Protein AF-A0A9W6XAT6-F1 (afdb_monomer_lite)

pLDDT: mean 78.19, std 12.47, range [39.06, 96.62]

Structure (mmCIF, N/CA/C/O backbone):
data_AF-A0A9W6XAT6-F1
#
_entry.id   AF-A0A9W6XAT6-F1
#
loop_
_atom_site.group_PDB
_atom_site.id
_atom_site.type_symbol
_atom_site.label_atom_id
_atom_site.label_alt_id
_atom_site.label_comp_id
_atom_site.label_asym_id
_atom_site.label_entity_id
_atom_site.label_seq_id
_atom_site.pdbx_PDB_ins_code
_atom_site.Cartn_x
_atom_site.Cartn_y
_atom_site.Cartn_z
_atom_site.occupancy
_atom_site.B_iso_or_equiv
_atom_site.auth_seq_id
_atom_site.auth_comp_id
_atom_site.auth_asym_id
_atom_site.auth_atom_id
_atom_site.pdbx_PDB_model_num
ATOM 1 N N . MET A 1 1 ? 48.148 -14.619 -13.300 1.00 39.06 1 MET A N 1
ATOM 2 C CA . MET A 1 1 ? 47.406 -13.844 -12.282 1.00 39.06 1 MET A CA 1
ATOM 3 C C . MET A 1 1 ? 45.958 -13.832 -12.731 1.00 39.06 1 MET A C 1
ATOM 5 O O . MET A 1 1 ? 45.694 -13.248 -13.772 1.00 39.06 1 MET A O 1
ATOM 9 N N . ASN A 1 2 ? 45.061 -14.546 -12.046 1.00 48.66 2 ASN A N 1
ATOM 10 C CA . ASN A 1 2 ? 43.636 -14.496 -12.382 1.00 48.66 2 ASN A CA 1
ATOM 11 C C . ASN A 1 2 ? 43.105 -13.105 -12.034 1.00 48.66 2 ASN A C 1
ATOM 13 O O . ASN A 1 2 ? 43.176 -12.675 -10.882 1.00 48.66 2 ASN A O 1
ATOM 17 N N . GLU A 1 3 ? 42.628 -12.388 -13.044 1.00 57.03 3 GLU A N 1
ATOM 18 C CA . GLU A 1 3 ? 42.020 -11.075 -12.885 1.00 57.03 3 GLU A CA 1
ATOM 19 C C . GLU A 1 3 ? 40.651 -11.265 -12.211 1.00 57.03 3 GLU A C 1
ATOM 21 O O . GLU A 1 3 ? 39.696 -11.750 -12.816 1.00 57.03 3 GLU A O 1
ATOM 26 N N . MET A 1 4 ? 40.561 -10.971 -10.909 1.00 60.28 4 MET A N 1
ATOM 27 C CA . MET A 1 4 ? 39.289 -11.028 -10.188 1.00 60.28 4 MET A CA 1
ATOM 28 C C . MET A 1 4 ? 38.397 -9.871 -10.636 1.00 60.28 4 MET A C 1
ATOM 30 O O . MET A 1 4 ? 38.602 -8.722 -10.237 1.00 60.28 4 MET A O 1
ATOM 34 N N . VAL A 1 5 ? 37.370 -10.189 -11.419 1.00 63.97 5 VAL A N 1
ATOM 35 C CA . VAL A 1 5 ? 36.293 -9.251 -11.738 1.00 63.97 5 VAL A CA 1
ATOM 36 C C . VAL A 1 5 ? 35.475 -9.007 -10.471 1.00 63.97 5 VAL A C 1
ATOM 38 O O . VAL A 1 5 ? 34.862 -9.924 -9.924 1.00 63.97 5 VAL A O 1
ATOM 41 N N . LYS A 1 6 ? 35.469 -7.765 -9.981 1.00 66.12 6 LYS A N 1
ATOM 42 C CA . LYS A 1 6 ? 34.637 -7.363 -8.842 1.00 66.12 6 LYS A CA 1
ATOM 43 C C . LYS A 1 6 ? 33.275 -6.917 -9.359 1.00 66.12 6 LYS A C 1
ATOM 45 O O . LYS A 1 6 ? 33.199 -6.180 -10.336 1.00 66.12 6 LYS A O 1
ATOM 50 N N . PHE A 1 7 ? 32.199 -7.307 -8.690 1.00 70.00 7 PHE A N 1
ATOM 51 C CA . PHE A 1 7 ? 30.848 -6.865 -9.038 1.00 70.00 7 PHE A CA 1
ATOM 52 C C . PHE A 1 7 ? 30.332 -5.882 -7.988 1.00 70.00 7 PHE A C 1
ATOM 54 O O . PHE A 1 7 ? 30.565 -6.048 -6.793 1.00 70.00 7 PHE A O 1
ATOM 61 N N . THR A 1 8 ? 29.632 -4.835 -8.420 1.00 72.50 8 THR A N 1
ATOM 62 C CA . THR A 1 8 ? 28.920 -3.915 -7.524 1.00 72.50 8 THR A CA 1
ATOM 63 C C . THR A 1 8 ? 27.433 -3.992 -7.811 1.00 72.50 8 THR A C 1
ATOM 65 O O . THR A 1 8 ? 26.976 -3.582 -8.875 1.00 72.50 8 THR A O 1
ATOM 68 N N . ILE A 1 9 ? 26.671 -4.509 -6.850 1.00 74.12 9 ILE A N 1
ATOM 69 C CA . ILE A 1 9 ? 25.211 -4.538 -6.926 1.00 74.12 9 ILE A CA 1
ATOM 70 C C . ILE A 1 9 ? 24.695 -3.142 -6.580 1.00 74.12 9 ILE A C 1
ATOM 72 O O . ILE A 1 9 ? 25.012 -2.602 -5.520 1.00 74.12 9 ILE A O 1
ATOM 76 N N . SER A 1 10 ? 23.915 -2.536 -7.472 1.00 72.62 10 SER A N 1
ATOM 77 C CA . SER A 1 10 ? 23.414 -1.175 -7.274 1.00 72.62 10 SER A CA 1
ATOM 78 C C . SER A 1 10 ? 21.996 -0.985 -7.809 1.00 72.62 10 SER A C 1
ATOM 80 O O . SER A 1 10 ? 21.473 -1.802 -8.565 1.00 72.62 10 SER A O 1
ATOM 82 N N . ASP A 1 11 ? 21.363 0.109 -7.397 1.00 67.19 11 ASP A N 1
ATOM 83 C CA . ASP A 1 11 ? 20.077 0.561 -7.929 1.00 67.19 11 ASP A CA 1
ATOM 84 C C . ASP A 1 11 ? 20.203 0.856 -9.441 1.00 67.19 11 ASP A C 1
ATOM 86 O O . ASP A 1 11 ? 21.272 1.232 -9.935 1.00 67.19 11 ASP A O 1
ATOM 90 N N . ILE A 1 12 ? 19.111 0.708 -10.195 1.00 71.56 12 ILE A N 1
ATOM 91 C CA . ILE A 1 12 ? 19.112 0.964 -11.640 1.00 71.56 12 ILE A CA 1
ATOM 92 C C . ILE A 1 12 ? 18.950 2.453 -11.982 1.00 71.56 12 ILE A C 1
ATOM 94 O O . ILE A 1 12 ? 19.031 2.839 -13.152 1.00 71.56 12 ILE A O 1
ATOM 98 N N . ALA A 1 13 ? 18.722 3.304 -10.977 1.00 71.69 13 ALA A N 1
ATOM 99 C CA . ALA A 1 13 ? 18.573 4.739 -11.143 1.00 71.69 13 ALA A CA 1
ATOM 100 C C . ALA A 1 13 ? 19.785 5.362 -11.873 1.00 71.69 13 ALA A C 1
ATOM 102 O O . ALA A 1 13 ? 20.937 5.016 -11.591 1.00 71.69 13 ALA A O 1
ATOM 103 N N . PRO A 1 14 ? 19.576 6.365 -12.753 1.00 72.38 14 PRO A N 1
ATOM 104 C CA . PRO A 1 14 ? 20.671 7.017 -13.478 1.00 72.38 14 PRO A CA 1
ATOM 105 C C . PRO A 1 14 ? 21.773 7.581 -12.567 1.00 72.38 14 PRO A C 1
ATOM 107 O O . PRO A 1 14 ? 22.945 7.585 -12.942 1.00 72.38 14 PRO A O 1
ATOM 110 N N . GLY A 1 15 ? 21.408 8.033 -11.361 1.00 73.62 15 GLY A N 1
ATOM 111 C CA . GLY A 1 15 ? 22.357 8.495 -10.346 1.00 73.62 15 GLY A CA 1
ATOM 112 C C . GLY A 1 15 ? 23.258 7.375 -9.820 1.00 73.62 15 GLY A C 1
ATOM 113 O O . GLY A 1 15 ? 24.471 7.555 -9.768 1.00 73.62 15 GLY A O 1
ATOM 114 N N . ALA A 1 16 ? 22.692 6.204 -9.523 1.00 73.25 16 ALA A N 1
ATOM 115 C CA . ALA A 1 1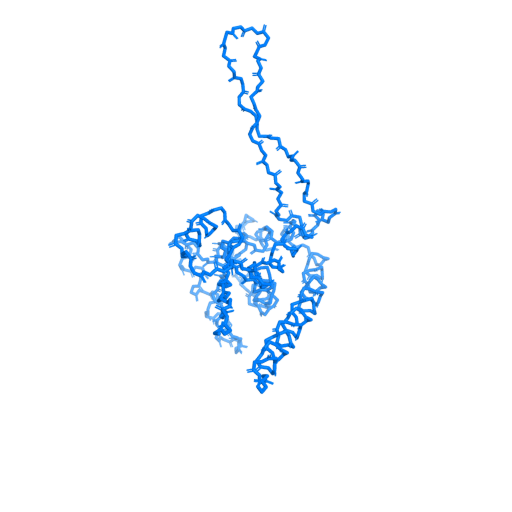6 ? 23.443 5.029 -9.085 1.00 73.25 16 ALA A CA 1
ATOM 116 C C . ALA A 1 16 ? 24.411 4.544 -10.177 1.00 73.25 16 ALA A C 1
ATOM 118 O O . ALA A 1 16 ? 25.591 4.332 -9.902 1.00 73.25 16 ALA A O 1
ATOM 119 N N . ARG A 1 17 ? 23.972 4.536 -11.446 1.00 74.25 17 ARG A N 1
ATOM 120 C CA . ARG A 1 17 ? 24.848 4.240 -12.598 1.00 74.25 17 ARG A CA 1
ATOM 121 C C . ARG A 1 17 ? 25.992 5.235 -12.770 1.00 74.25 17 ARG A C 1
ATOM 123 O O . ARG A 1 17 ? 27.075 4.869 -13.219 1.00 74.25 17 ARG A O 1
ATOM 130 N N . LYS A 1 18 ? 25.769 6.511 -12.444 1.00 79.12 18 LYS A N 1
ATOM 131 C CA . LYS A 1 18 ? 26.811 7.546 -12.502 1.00 79.12 18 LYS A CA 1
ATOM 132 C C . LYS A 1 18 ? 27.843 7.383 -11.384 1.00 79.12 18 LYS A C 1
ATOM 134 O O . LYS A 1 18 ? 29.012 7.671 -11.609 1.00 79.12 18 LYS A O 1
ATOM 139 N N . VAL A 1 19 ? 27.416 6.938 -10.202 1.00 77.62 19 VAL A N 1
ATOM 140 C CA . VAL A 1 19 ? 28.309 6.648 -9.072 1.00 77.62 19 VAL A CA 1
ATOM 141 C C . VAL A 1 19 ? 29.107 5.374 -9.327 1.00 77.62 19 VAL A C 1
ATOM 143 O O . VAL A 1 19 ? 30.320 5.397 -9.156 1.00 77.62 19 VAL A O 1
ATOM 146 N N . SER A 1 20 ? 28.472 4.305 -9.817 1.00 72.56 20 SER A N 1
ATOM 147 C CA . SER A 1 20 ? 29.175 3.049 -10.109 1.00 72.56 20 SER A CA 1
ATOM 148 C C . SER A 1 20 ? 30.255 3.215 -11.173 1.00 72.56 20 SER A C 1
ATOM 150 O O . SER A 1 20 ? 31.302 2.600 -11.067 1.00 72.56 20 SER A O 1
ATOM 152 N N . ARG A 1 21 ? 30.051 4.099 -12.159 1.00 74.25 21 ARG A N 1
ATOM 153 C CA . ARG A 1 21 ? 31.078 4.431 -13.161 1.00 74.25 21 ARG A CA 1
ATOM 154 C C . ARG A 1 21 ? 32.334 5.095 -12.596 1.00 74.25 21 ARG A C 1
ATOM 156 O O . ARG A 1 21 ? 33.302 5.207 -13.327 1.00 74.25 21 ARG A O 1
ATOM 163 N N . LYS A 1 22 ? 32.310 5.579 -11.350 1.00 79.56 22 LYS A N 1
ATOM 164 C CA . LYS A 1 22 ? 33.503 6.094 -10.657 1.00 79.56 22 LYS A CA 1
ATOM 165 C C . LYS A 1 22 ? 34.266 5.001 -9.903 1.00 79.56 22 LYS A C 1
ATOM 167 O O . LYS A 1 22 ? 35.298 5.287 -9.308 1.00 79.56 22 LYS A O 1
ATOM 172 N N . LEU A 1 23 ? 33.723 3.786 -9.850 1.00 75.25 23 LEU A N 1
ATOM 173 C CA . LEU A 1 23 ? 34.366 2.625 -9.253 1.00 75.25 23 LEU A CA 1
ATOM 174 C C . LEU A 1 23 ? 35.015 1.835 -10.394 1.00 75.25 23 LEU A C 1
ATOM 176 O O . LEU A 1 23 ? 34.440 0.885 -10.909 1.00 75.25 23 LEU A O 1
ATOM 180 N N . ASP A 1 24 ? 36.210 2.258 -10.808 1.00 62.25 24 ASP A N 1
ATOM 181 C CA . ASP A 1 24 ? 36.891 1.773 -12.025 1.00 62.25 24 ASP A CA 1
ATOM 182 C C . ASP A 1 24 ? 37.188 0.261 -12.036 1.00 62.25 24 ASP A C 1
ATOM 184 O O . ASP A 1 24 ? 37.492 -0.308 -13.079 1.00 62.25 24 ASP A O 1
ATOM 188 N N . SER A 1 25 ? 37.097 -0.407 -10.882 1.00 67.62 25 SER A N 1
ATOM 189 C CA . SER A 1 25 ? 37.434 -1.828 -10.727 1.00 67.62 25 SER A CA 1
ATOM 190 C C . SER A 1 25 ? 36.229 -2.765 -10.636 1.00 67.62 25 SER A C 1
ATOM 192 O O . SER A 1 25 ? 36.437 -3.964 -10.445 1.00 67.62 25 SER A O 1
ATOM 194 N N . THR A 1 26 ? 34.988 -2.260 -10.723 1.00 68.38 26 THR A N 1
ATOM 195 C CA . THR A 1 26 ? 33.796 -3.094 -10.521 1.00 68.38 26 THR A CA 1
ATOM 196 C C . THR A 1 26 ? 32.785 -3.027 -11.666 1.00 68.38 26 THR A C 1
ATOM 198 O O . THR A 1 26 ? 32.388 -1.959 -12.131 1.00 68.38 26 THR A O 1
ATOM 201 N N . LEU A 1 27 ? 32.298 -4.193 -12.099 1.00 73.44 27 LEU A N 1
ATOM 202 C CA . LEU A 1 27 ? 31.176 -4.288 -13.024 1.00 73.44 27 LEU A CA 1
ATOM 203 C C . LEU A 1 27 ? 29.867 -4.070 -12.256 1.00 73.44 27 LEU A C 1
ATOM 205 O O . LEU A 1 27 ? 29.548 -4.803 -11.314 1.00 73.44 27 LEU A O 1
ATOM 209 N N . GLN A 1 28 ? 29.090 -3.060 -12.648 1.00 73.44 28 GLN A N 1
ATOM 210 C CA . GLN A 1 28 ? 27.789 -2.820 -12.031 1.00 73.44 28 GLN A CA 1
ATOM 211 C C . GLN A 1 28 ? 26.796 -3.914 -12.430 1.00 73.44 28 GLN A C 1
ATOM 213 O O . GLN A 1 28 ? 26.576 -4.151 -13.615 1.00 73.44 28 GLN A O 1
ATOM 218 N N . THR A 1 29 ? 26.141 -4.514 -11.441 1.00 76.44 29 THR A N 1
ATOM 219 C CA . THR A 1 29 ? 24.989 -5.400 -11.638 1.00 76.44 29 THR A CA 1
ATOM 220 C C . THR A 1 29 ? 23.747 -4.746 -11.039 1.00 76.44 29 THR A C 1
ATOM 222 O O . THR A 1 29 ? 23.809 -4.131 -9.971 1.00 76.44 29 THR A O 1
ATOM 225 N N . ASP A 1 30 ? 22.620 -4.837 -11.739 1.00 77.62 30 ASP A N 1
ATOM 226 C CA . ASP A 1 30 ? 21.355 -4.291 -11.255 1.00 77.62 30 ASP A CA 1
ATOM 227 C C . ASP A 1 30 ? 20.867 -5.101 -10.034 1.00 77.62 30 ASP A C 1
ATOM 229 O O . ASP A 1 30 ? 20.921 -6.330 -10.008 1.00 77.62 30 ASP A O 1
ATOM 233 N N . CYS A 1 31 ? 20.396 -4.417 -8.992 1.00 76.94 31 CYS A N 1
ATOM 234 C CA . CYS A 1 31 ? 19.865 -5.064 -7.796 1.00 76.94 31 CYS A CA 1
ATOM 235 C C . CYS A 1 31 ? 18.531 -5.768 -8.094 1.00 76.94 31 CYS A C 1
ATOM 237 O O . CYS A 1 31 ? 17.529 -5.104 -8.372 1.00 76.94 31 CYS A O 1
ATOM 239 N N . THR A 1 32 ? 18.485 -7.095 -7.937 1.00 76.88 32 THR A N 1
ATOM 240 C CA . THR A 1 32 ? 17.285 -7.927 -8.155 1.00 76.88 32 THR A CA 1
ATOM 241 C C . THR A 1 32 ? 16.076 -7.423 -7.368 1.00 76.88 32 THR A C 1
ATOM 243 O O . THR A 1 32 ? 14.981 -7.301 -7.912 1.00 76.88 32 THR A O 1
ATOM 246 N N . MET A 1 33 ? 16.281 -7.011 -6.113 1.00 74.75 33 MET A N 1
ATOM 247 C CA . MET A 1 33 ? 15.221 -6.441 -5.274 1.00 74.75 33 MET A CA 1
ATOM 248 C C . MET A 1 33 ? 14.677 -5.109 -5.811 1.00 74.75 33 MET A C 1
ATOM 250 O O . MET A 1 33 ? 13.491 -4.806 -5.653 1.00 74.75 33 MET A O 1
ATOM 254 N N . HIS A 1 34 ? 15.521 -4.300 -6.457 1.00 76.62 34 HIS A N 1
ATOM 255 C CA . HIS A 1 34 ? 15.077 -3.067 -7.103 1.00 76.62 34 HIS A CA 1
ATOM 256 C C . HIS A 1 34 ? 14.299 -3.366 -8.392 1.00 76.62 34 HIS A C 1
ATOM 258 O O . HIS A 1 34 ? 13.235 -2.780 -8.609 1.00 76.62 34 HIS A O 1
ATOM 264 N N . CYS A 1 35 ? 14.783 -4.304 -9.212 1.00 79.38 35 CYS A N 1
ATOM 265 C CA . CYS A 1 35 ? 14.087 -4.771 -10.413 1.00 79.38 35 CYS A CA 1
ATOM 266 C C . CYS A 1 35 ? 12.699 -5.321 -10.070 1.00 79.38 35 CYS A C 1
ATOM 268 O O . CYS A 1 35 ? 11.709 -4.876 -10.644 1.00 79.38 35 CYS A O 1
ATOM 270 N N . LEU A 1 36 ? 12.601 -6.176 -9.052 1.00 81.44 36 LEU A N 1
ATOM 271 C CA . LEU A 1 36 ? 11.337 -6.689 -8.526 1.00 81.44 36 LEU A CA 1
ATOM 272 C C . LEU A 1 36 ? 10.373 -5.563 -8.127 1.00 81.44 36 LEU A C 1
ATOM 274 O O . LEU A 1 36 ? 9.206 -5.557 -8.514 1.00 81.44 36 LEU A O 1
ATOM 278 N N . ASN A 1 37 ? 10.857 -4.573 -7.372 1.00 80.88 37 ASN A N 1
ATOM 279 C CA . ASN A 1 37 ? 10.038 -3.442 -6.940 1.00 80.88 37 ASN A CA 1
ATOM 280 C C . ASN A 1 37 ? 9.537 -2.591 -8.122 1.00 80.88 37 ASN A C 1
ATOM 282 O O . ASN A 1 37 ? 8.462 -1.990 -8.053 1.00 80.88 37 ASN A O 1
ATOM 286 N N . LEU A 1 38 ? 10.304 -2.515 -9.212 1.00 80.81 38 LEU A N 1
ATOM 287 C CA . LEU A 1 38 ? 9.847 -1.901 -10.454 1.00 80.81 38 LEU A CA 1
ATOM 288 C C . LEU A 1 38 ? 8.814 -2.765 -11.164 1.00 80.81 38 LEU A C 1
ATOM 290 O O . LEU A 1 38 ? 7.782 -2.217 -11.532 1.00 80.81 38 LEU A O 1
ATOM 294 N N . CYS A 1 39 ? 9.048 -4.071 -11.307 1.00 84.19 39 CYS A N 1
ATOM 295 C CA . CYS A 1 39 ? 8.102 -5.002 -11.922 1.00 84.19 39 CYS A CA 1
ATOM 296 C C . CYS A 1 39 ? 6.742 -4.943 -11.229 1.00 84.19 39 CYS A C 1
ATOM 298 O O . CYS A 1 39 ? 5.733 -4.753 -11.899 1.00 84.19 39 CYS A O 1
ATOM 300 N N . ILE A 1 40 ? 6.719 -4.985 -9.893 1.00 84.19 40 ILE A N 1
ATOM 301 C CA . ILE A 1 40 ? 5.490 -4.810 -9.112 1.00 84.19 40 ILE A CA 1
ATOM 302 C C . ILE A 1 40 ? 4.872 -3.444 -9.421 1.00 84.19 40 ILE A C 1
ATOM 304 O O . ILE A 1 40 ? 3.707 -3.372 -9.788 1.00 84.19 40 ILE A O 1
ATOM 308 N N . GLY A 1 41 ? 5.648 -2.357 -9.331 1.00 83.94 41 GLY A N 1
ATOM 309 C CA . GLY A 1 41 ? 5.145 -1.000 -9.560 1.00 83.94 41 GLY A CA 1
ATOM 310 C C . GLY A 1 41 ? 4.573 -0.760 -10.963 1.00 83.94 41 GLY A C 1
ATOM 311 O O . GLY A 1 41 ? 3.587 -0.038 -11.092 1.00 83.94 41 GLY A O 1
ATOM 312 N N . TYR A 1 42 ? 5.162 -1.350 -12.004 1.00 83.81 42 TYR A N 1
ATOM 313 C CA . TYR A 1 42 ? 4.600 -1.320 -13.355 1.00 83.81 42 TYR A CA 1
ATOM 314 C C . TYR A 1 42 ? 3.382 -2.233 -13.460 1.00 83.81 42 TYR A C 1
ATOM 316 O O . TYR A 1 42 ? 2.353 -1.773 -13.938 1.00 83.81 42 TYR A O 1
ATOM 324 N N . GLY A 1 43 ? 3.458 -3.468 -12.958 1.00 83.31 43 GLY A N 1
ATOM 325 C CA . GLY A 1 43 ? 2.367 -4.444 -13.009 1.00 83.31 43 GLY A CA 1
ATOM 326 C C . GLY A 1 43 ? 1.080 -3.940 -12.357 1.00 83.31 43 GLY A C 1
ATOM 327 O O . GLY A 1 43 ? 0.012 -4.067 -12.941 1.00 83.31 43 GLY A O 1
ATOM 328 N N . VAL A 1 44 ? 1.181 -3.265 -11.206 1.00 84.31 44 VAL A N 1
ATOM 329 C CA . VAL A 1 44 ? 0.023 -2.655 -10.526 1.00 84.31 44 VAL A CA 1
ATOM 330 C C . VAL A 1 44 ? -0.350 -1.260 -11.053 1.00 84.31 44 VAL A C 1
ATOM 332 O O . VAL A 1 44 ? -1.151 -0.564 -10.435 1.00 84.31 44 VAL A O 1
ATOM 335 N N . GLY A 1 45 ? 0.271 -0.785 -12.137 1.00 83.44 45 GLY A N 1
ATOM 336 C CA . GLY A 1 45 ? -0.066 0.500 -12.764 1.00 83.44 45 GLY A CA 1
ATOM 337 C C . GLY A 1 45 ? 0.335 1.752 -11.965 1.00 83.44 45 GLY A C 1
ATOM 338 O O . GLY A 1 45 ? -0.218 2.833 -12.171 1.00 83.44 45 GLY A O 1
ATOM 339 N N . LEU A 1 46 ? 1.286 1.649 -11.031 1.00 80.94 46 LEU A N 1
ATOM 340 C CA . LEU A 1 46 ? 1.796 2.797 -10.263 1.00 80.94 46 LEU A CA 1
ATOM 341 C C . LEU A 1 46 ? 2.912 3.558 -10.975 1.00 80.94 46 LEU A C 1
ATOM 343 O O . LEU A 1 46 ? 3.120 4.744 -10.708 1.00 80.94 46 LEU A O 1
ATOM 347 N N . LYS A 1 47 ? 3.664 2.871 -11.835 1.00 78.50 47 LYS A N 1
ATOM 348 C CA . LYS A 1 47 ? 4.792 3.442 -12.570 1.00 78.50 47 LYS A CA 1
ATOM 349 C C . LYS A 1 47 ? 4.474 3.520 -14.053 1.00 78.50 47 LYS A C 1
ATOM 351 O O . LYS A 1 47 ? 3.910 2.604 -14.633 1.00 78.50 47 LYS A O 1
ATOM 356 N N . GLU A 1 48 ? 4.892 4.626 -14.655 1.00 81.12 48 GLU A N 1
ATOM 357 C CA . GLU A 1 48 ? 4.832 4.868 -16.093 1.00 81.12 48 GLU A CA 1
ATOM 358 C C . GLU A 1 48 ? 6.113 5.596 -16.497 1.00 81.12 48 GLU A C 1
ATOM 360 O O . GLU A 1 48 ? 6.558 6.519 -15.802 1.00 81.12 48 GLU A O 1
ATOM 365 N N . ILE A 1 49 ? 6.694 5.241 -17.641 1.00 76.06 49 ILE A N 1
ATOM 366 C CA . ILE A 1 49 ? 7.841 5.985 -18.165 1.00 76.06 49 ILE A CA 1
ATOM 367 C C . ILE A 1 49 ? 7.301 7.198 -18.910 1.00 76.06 49 ILE A C 1
ATOM 369 O O . ILE A 1 49 ? 6.732 7.070 -19.991 1.00 76.06 49 ILE A O 1
ATOM 373 N N . LYS A 1 50 ? 7.509 8.398 -18.362 1.00 78.62 50 LYS A N 1
ATOM 374 C CA . LYS A 1 50 ? 7.148 9.663 -19.019 1.00 78.62 50 LYS A CA 1
ATOM 375 C C . LYS A 1 50 ? 8.406 10.321 -19.563 1.00 78.62 50 LYS A C 1
ATOM 377 O O . LYS A 1 50 ? 9.316 10.635 -18.800 1.00 78.62 50 LYS A O 1
ATOM 382 N N . LYS A 1 51 ? 8.456 10.578 -20.871 1.00 78.44 51 LYS A N 1
ATOM 383 C CA . LYS A 1 51 ? 9.478 11.444 -21.469 1.00 78.44 51 LYS A CA 1
ATOM 384 C C . LYS A 1 51 ? 8.901 12.815 -21.740 1.00 78.44 51 LYS A C 1
ATOM 386 O O . LYS A 1 51 ? 7.722 12.998 -22.029 1.00 78.44 51 LYS A O 1
ATOM 391 N N . LEU A 1 52 ? 9.770 13.799 -21.637 1.00 80.44 52 LEU A N 1
ATOM 392 C CA . LEU A 1 52 ? 9.438 15.167 -21.942 1.00 80.44 52 LEU A CA 1
ATOM 393 C C . LEU A 1 52 ? 9.696 15.396 -23.435 1.00 80.44 52 LEU A C 1
ATOM 395 O O . LEU A 1 52 ? 10.836 15.275 -23.874 1.00 80.44 52 LEU A O 1
ATOM 399 N N . LYS A 1 53 ? 8.649 15.677 -24.214 1.00 81.19 53 LYS A N 1
ATOM 400 C CA . LYS A 1 53 ? 8.767 16.014 -25.638 1.00 81.19 53 LYS A CA 1
ATOM 401 C C . LYS A 1 53 ? 8.464 17.497 -25.845 1.00 81.19 53 LYS A C 1
ATOM 403 O O . LYS A 1 53 ? 7.573 18.053 -25.198 1.00 81.19 53 LYS A O 1
ATOM 408 N N . PHE A 1 54 ? 9.235 18.118 -26.730 1.00 81.75 54 PHE A N 1
ATOM 409 C CA . PHE A 1 54 ? 9.037 19.495 -27.162 1.00 81.75 54 PHE A CA 1
ATOM 410 C C . PHE A 1 54 ? 8.321 19.479 -28.507 1.00 81.75 54 PHE A C 1
ATOM 412 O O . PHE A 1 54 ? 8.732 18.750 -29.405 1.00 81.75 54 PHE A O 1
ATOM 419 N N . TYR A 1 55 ? 7.256 20.258 -28.616 1.00 77.94 55 TYR A N 1
ATOM 420 C CA . TYR A 1 55 ? 6.484 20.436 -29.837 1.00 77.94 55 TYR A CA 1
ATOM 421 C C . TYR A 1 55 ? 6.548 21.900 -30.233 1.00 77.94 55 TYR A C 1
ATOM 423 O O . TYR A 1 55 ? 6.474 22.770 -29.363 1.00 77.94 55 TYR A O 1
ATOM 431 N N . ASP A 1 56 ? 6.669 22.184 -31.519 1.00 79.44 56 ASP A N 1
ATOM 432 C CA . ASP A 1 56 ? 6.573 23.559 -31.987 1.00 79.44 56 ASP A CA 1
ATO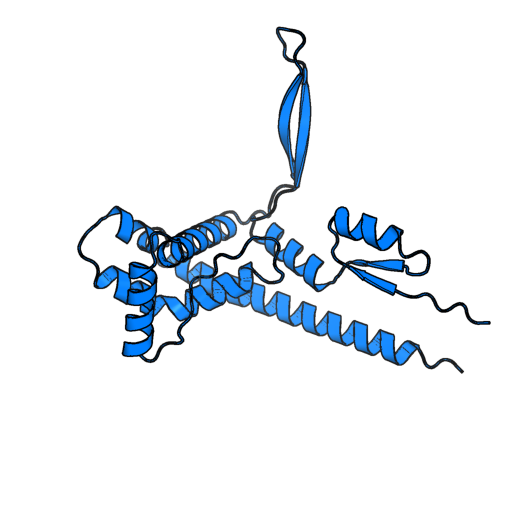M 433 C C . ASP A 1 56 ? 5.116 24.019 -31.883 1.00 79.44 56 ASP A C 1
ATOM 435 O O . ASP A 1 56 ? 4.176 23.273 -32.177 1.00 79.44 56 ASP A O 1
ATOM 439 N N . ARG A 1 57 ? 4.908 25.228 -31.358 1.00 70.75 57 ARG A N 1
ATOM 440 C CA . ARG A 1 57 ? 3.570 25.810 -31.270 1.00 70.75 57 ARG A CA 1
ATOM 441 C C . ARG A 1 57 ? 3.172 26.293 -32.671 1.00 70.75 57 ARG A C 1
ATOM 443 O O . ARG A 1 57 ? 3.993 26.923 -33.330 1.00 70.75 57 ARG A O 1
ATOM 450 N N . PRO A 1 58 ? 1.924 26.071 -33.116 1.00 70.12 58 PRO A N 1
ATOM 451 C CA . PRO A 1 58 ? 1.480 26.525 -34.436 1.00 70.12 58 PRO A CA 1
ATOM 452 C C . PRO A 1 58 ? 1.457 28.056 -34.585 1.00 70.12 58 PRO A C 1
ATOM 454 O O . PRO A 1 58 ? 1.449 28.556 -35.703 1.00 70.12 58 PRO A O 1
ATOM 457 N N . ILE A 1 59 ? 1.461 28.812 -33.478 1.00 68.75 59 ILE A N 1
ATOM 458 C CA . ILE A 1 59 ? 1.512 30.279 -33.477 1.00 68.75 59 ILE A CA 1
ATOM 459 C C . ILE A 1 59 ? 2.548 30.740 -32.446 1.00 68.75 59 ILE A C 1
ATOM 461 O O . ILE A 1 59 ? 2.363 30.539 -31.245 1.00 68.75 59 ILE A O 1
ATOM 465 N N . GLY A 1 60 ? 3.618 31.379 -32.925 1.00 67.06 60 GLY A N 1
ATOM 466 C CA . GLY A 1 60 ? 4.715 31.930 -32.122 1.00 67.06 60 GLY A CA 1
ATOM 467 C C . GLY A 1 60 ? 5.885 30.961 -31.891 1.00 67.06 60 GLY A C 1
ATOM 468 O O . GLY A 1 60 ? 5.701 29.758 -31.742 1.00 67.06 60 GLY A O 1
ATOM 469 N N . ASN A 1 61 ? 7.104 31.502 -31.788 1.00 65.56 61 ASN A N 1
ATOM 470 C CA . ASN A 1 61 ? 8.374 30.751 -31.726 1.00 65.56 61 ASN A CA 1
ATOM 471 C C . ASN A 1 61 ? 8.657 30.044 -30.378 1.00 65.56 61 ASN A C 1
ATOM 473 O O . ASN A 1 61 ? 9.810 29.787 -30.031 1.00 65.56 61 ASN A O 1
ATOM 477 N N . GLN A 1 62 ? 7.631 29.737 -29.579 1.00 70.69 62 GLN A N 1
ATOM 478 C CA . GLN A 1 62 ? 7.799 29.031 -28.305 1.00 70.69 62 GLN A CA 1
ATOM 479 C C . GLN A 1 62 ? 7.561 27.529 -28.452 1.00 70.69 62 GLN A C 1
ATOM 481 O O . GLN A 1 62 ? 6.489 27.093 -28.868 1.00 70.69 62 GLN A O 1
ATOM 486 N N . LYS A 1 63 ? 8.524 26.729 -27.983 1.00 75.75 63 LYS A N 1
ATOM 487 C CA . LYS A 1 63 ? 8.383 25.272 -27.881 1.00 75.75 63 LYS A CA 1
ATOM 488 C C . LYS A 1 63 ? 7.464 24.894 -26.718 1.00 75.75 63 LYS A C 1
ATOM 490 O O . LYS A 1 63 ? 7.715 25.243 -25.566 1.00 75.75 63 LYS A O 1
ATOM 495 N N . LEU A 1 64 ? 6.411 24.138 -27.007 1.00 78.44 64 LEU A N 1
ATOM 496 C CA . LEU A 1 64 ? 5.519 23.538 -26.023 1.00 78.44 64 LEU A CA 1
ATOM 497 C C . LEU A 1 64 ? 6.171 22.305 -25.401 1.00 78.44 64 LEU A C 1
ATOM 499 O O . LEU A 1 64 ? 6.522 21.344 -26.081 1.00 78.44 64 LEU A O 1
ATOM 503 N N . LYS A 1 65 ? 6.292 22.314 -24.077 1.00 80.81 65 LYS A N 1
ATOM 504 C CA . LYS A 1 65 ? 6.807 21.197 -23.286 1.00 80.81 65 LYS A CA 1
ATOM 505 C C . LYS A 1 65 ? 5.644 20.311 -22.846 1.00 80.81 65 LYS A C 1
ATOM 507 O O . LYS A 1 65 ? 4.871 20.705 -21.978 1.00 80.81 65 LYS A O 1
ATOM 512 N N . ARG A 1 66 ? 5.528 19.101 -23.401 1.00 81.50 66 ARG A N 1
ATOM 513 C CA . ARG A 1 66 ? 4.493 18.127 -23.011 1.00 81.50 66 ARG A CA 1
ATOM 514 C C . ARG A 1 66 ? 5.136 16.839 -22.496 1.00 81.50 66 ARG A C 1
ATOM 516 O O . ARG A 1 66 ? 6.077 16.310 -23.086 1.00 81.50 66 ARG A O 1
ATOM 523 N N . ARG A 1 67 ? 4.630 16.324 -21.371 1.00 79.12 67 ARG A N 1
ATOM 524 C CA . ARG A 1 67 ? 4.987 14.983 -20.885 1.00 79.12 67 ARG A CA 1
ATOM 525 C C . ARG A 1 67 ? 4.210 13.956 -21.697 1.00 79.12 67 ARG A C 1
ATOM 527 O O . ARG A 1 67 ? 2.991 14.032 -21.772 1.00 79.12 67 ARG A O 1
ATOM 534 N N . VAL A 1 68 ? 4.930 13.025 -22.298 1.00 81.56 68 VAL A N 1
ATOM 535 C CA . VAL A 1 68 ? 4.390 11.943 -23.113 1.00 81.56 68 VAL A CA 1
ATOM 536 C C . VAL A 1 68 ? 4.726 10.636 -22.421 1.00 81.56 68 VAL A C 1
ATOM 538 O O . VAL A 1 68 ? 5.878 10.414 -22.043 1.00 81.56 68 VAL A O 1
ATOM 541 N N . ILE A 1 69 ? 3.719 9.791 -22.234 1.00 77.75 69 ILE A N 1
ATOM 542 C CA . ILE A 1 69 ? 3.908 8.431 -21.737 1.00 77.75 69 ILE A CA 1
ATOM 543 C C . ILE A 1 69 ? 4.580 7.635 -22.862 1.00 77.75 69 ILE A C 1
ATOM 545 O O . ILE A 1 69 ? 4.097 7.615 -23.989 1.00 77.75 69 ILE A O 1
ATOM 549 N N . VAL A 1 70 ? 5.750 7.072 -22.577 1.00 76.19 70 VAL A N 1
ATOM 550 C CA . VAL A 1 70 ? 6.557 6.263 -23.506 1.00 76.19 70 VAL A CA 1
ATOM 551 C C . VAL A 1 70 ? 6.373 4.779 -23.238 1.00 76.19 70 VAL A C 1
ATOM 553 O O . VAL A 1 70 ? 6.419 3.981 -24.165 1.00 76.19 70 VAL A O 1
ATOM 556 N N . THR A 1 71 ? 6.122 4.425 -21.983 1.00 72.12 71 THR A N 1
ATOM 557 C CA . THR A 1 71 ? 5.730 3.079 -21.576 1.00 72.12 71 THR A CA 1
ATOM 558 C C . THR A 1 71 ? 4.588 3.250 -20.594 1.00 72.12 71 THR A C 1
ATOM 560 O O . THR A 1 71 ? 4.768 3.918 -19.567 1.00 72.12 71 THR A O 1
ATOM 563 N N . GLY A 1 72 ? 3.415 2.735 -20.966 1.00 69.50 72 GLY A N 1
ATOM 564 C CA . GLY A 1 72 ? 2.239 2.729 -20.103 1.00 69.50 72 GLY A CA 1
ATOM 565 C C . GLY A 1 72 ? 2.498 1.927 -18.833 1.00 69.50 72 GLY A C 1
ATOM 566 O O . GLY A 1 72 ? 3.390 1.077 -18.798 1.00 69.50 72 GLY A O 1
ATOM 567 N N . GLY A 1 73 ? 1.744 2.231 -17.780 1.00 73.88 73 GLY A N 1
ATOM 568 C CA . GLY A 1 73 ? 1.631 1.313 -16.652 1.00 73.88 73 GLY A CA 1
ATOM 569 C C . GLY A 1 73 ? 0.988 -0.000 -17.101 1.00 73.88 73 GLY A C 1
ATOM 570 O O . GLY A 1 73 ? 0.485 -0.100 -18.220 1.00 73.88 73 GLY A O 1
ATOM 571 N N . GLY A 1 74 ? 1.016 -1.010 -16.237 1.00 76.06 74 GLY A N 1
ATOM 572 C CA . GLY A 1 74 ? 0.336 -2.278 -16.487 1.00 76.06 74 GLY A CA 1
ATOM 573 C C . GLY A 1 74 ? -1.162 -2.088 -16.731 1.00 76.06 74 GLY A C 1
ATOM 574 O O . GLY A 1 74 ? -1.757 -1.111 -16.272 1.00 76.06 74 GLY A O 1
ATOM 575 N N . GLU A 1 75 ? -1.772 -3.050 -17.421 1.00 80.38 75 GLU A N 1
ATOM 576 C CA . GLU A 1 75 ? -3.194 -3.058 -17.811 1.00 80.38 75 GLU A CA 1
ATOM 577 C C . GLU A 1 75 ? -4.163 -3.258 -16.631 1.00 80.38 75 GLU A C 1
ATOM 579 O O . GLU A 1 75 ? -5.330 -3.573 -16.832 1.00 80.38 75 GLU A O 1
ATOM 584 N N . PHE A 1 76 ? -3.695 -3.059 -15.396 1.00 84.31 76 PHE A N 1
ATOM 585 C CA . PHE A 1 76 ? -4.453 -3.266 -14.169 1.00 84.31 76 PHE A CA 1
ATOM 586 C C . PHE A 1 76 ? -4.753 -1.931 -13.457 1.00 84.31 76 PHE A C 1
ATOM 588 O O . PHE A 1 76 ? -4.089 -1.567 -12.474 1.00 84.31 76 PHE A O 1
ATOM 595 N N . PRO A 1 77 ? -5.719 -1.139 -13.965 1.00 84.00 77 PRO A N 1
ATOM 596 C CA . PRO A 1 77 ? -6.026 0.183 -13.428 1.00 84.00 77 PRO A CA 1
ATOM 597 C C . PRO A 1 77 ? -6.585 0.131 -12.001 1.00 84.00 77 PRO A C 1
ATOM 599 O O . PRO A 1 77 ? -6.306 1.043 -11.212 1.00 84.00 77 PRO A O 1
ATOM 602 N N . GLU A 1 78 ? -7.313 -0.929 -11.645 1.00 89.00 78 GLU A N 1
ATOM 603 C CA . GLU A 1 78 ? -7.897 -1.156 -10.321 1.00 89.00 78 GLU A CA 1
ATOM 604 C C . GLU A 1 78 ? -6.813 -1.240 -9.250 1.00 89.00 78 GLU A C 1
ATOM 606 O O . GLU A 1 78 ? -6.938 -0.593 -8.210 1.00 89.00 78 GLU A O 1
ATOM 611 N N . GLY A 1 79 ? -5.711 -1.943 -9.531 1.00 88.12 79 GLY A N 1
ATOM 612 C CA . GLY A 1 79 ? -4.576 -2.045 -8.615 1.00 88.12 79 GLY A CA 1
ATOM 613 C C . GLY A 1 79 ? -3.980 -0.682 -8.276 1.00 88.12 79 GLY A C 1
ATOM 614 O O . GLY A 1 79 ? -3.742 -0.357 -7.109 1.00 88.12 79 GLY A O 1
ATOM 615 N N . SER A 1 80 ? -3.808 0.174 -9.286 1.00 87.44 80 SER A N 1
ATOM 616 C CA . SER A 1 80 ? -3.300 1.532 -9.076 1.00 87.44 80 SER A CA 1
ATOM 617 C C . SER A 1 80 ? -4.279 2.391 -8.268 1.00 87.44 80 SER A C 1
ATOM 619 O O . SER A 1 80 ? -3.850 3.231 -7.471 1.00 87.44 80 SER A O 1
ATOM 621 N N . ARG A 1 81 ? -5.589 2.178 -8.457 1.00 91.12 81 ARG A N 1
ATOM 622 C CA . ARG A 1 81 ? -6.661 2.889 -7.755 1.00 91.12 81 ARG A CA 1
ATOM 623 C C . ARG A 1 81 ? -6.659 2.540 -6.268 1.00 91.12 81 ARG A C 1
ATOM 625 O O . ARG A 1 81 ? -6.451 3.446 -5.461 1.00 91.12 81 ARG A O 1
ATOM 632 N N . VAL A 1 82 ? -6.768 1.255 -5.919 1.00 92.75 82 VAL A N 1
ATOM 633 C CA . VAL A 1 82 ? -6.828 0.820 -4.510 1.00 92.75 82 VAL A CA 1
ATOM 634 C C . VAL A 1 82 ? -5.560 1.193 -3.745 1.00 92.75 82 VAL A C 1
ATOM 636 O O . VAL A 1 82 ? -5.617 1.611 -2.592 1.00 92.75 82 VAL A O 1
ATOM 639 N N . ILE A 1 83 ? -4.394 1.164 -4.400 1.00 90.69 83 ILE A N 1
ATOM 640 C CA . ILE A 1 83 ? -3.149 1.599 -3.761 1.00 90.69 83 ILE A CA 1
ATOM 641 C C . ILE A 1 83 ? -3.158 3.105 -3.466 1.00 90.69 83 ILE A C 1
ATOM 643 O O . ILE A 1 83 ? -2.669 3.526 -2.414 1.00 90.69 83 ILE A O 1
ATOM 647 N N . ARG A 1 84 ? -3.694 3.945 -4.361 1.00 89.88 84 ARG A N 1
ATOM 648 C CA . ARG A 1 84 ? -3.826 5.388 -4.090 1.00 89.88 84 ARG A CA 1
ATOM 649 C C . ARG A 1 84 ? -4.803 5.650 -2.948 1.00 89.88 84 ARG A C 1
ATOM 651 O O . ARG A 1 84 ? -4.503 6.483 -2.096 1.00 89.88 84 ARG A O 1
ATOM 658 N N . GLU A 1 85 ? -5.916 4.930 -2.904 1.00 92.38 85 GLU A N 1
ATOM 659 C CA . GLU A 1 85 ? -6.903 5.028 -1.825 1.00 92.38 85 GLU A CA 1
ATOM 660 C C . GLU A 1 85 ? -6.289 4.627 -0.475 1.00 92.38 85 GLU A C 1
ATOM 662 O O . GLU A 1 85 ? -6.339 5.410 0.472 1.00 92.38 85 GLU A O 1
ATOM 667 N N . LEU A 1 86 ? -5.562 3.506 -0.409 1.00 91.62 86 LEU A N 1
ATOM 668 C CA . LEU A 1 86 ? -4.820 3.100 0.792 1.00 91.62 86 LEU A CA 1
ATOM 669 C C . LEU A 1 86 ? -3.767 4.126 1.227 1.00 91.62 86 LEU A C 1
ATOM 671 O O . LEU A 1 86 ? -3.570 4.361 2.421 1.00 91.62 86 LEU A O 1
ATOM 675 N N . ARG A 1 87 ? -3.074 4.768 0.280 1.00 89.25 87 ARG A N 1
ATOM 676 C CA . ARG A 1 87 ? -2.129 5.852 0.600 1.00 89.25 87 ARG A CA 1
ATOM 677 C C . ARG A 1 87 ? -2.840 7.067 1.176 1.00 89.25 87 ARG A C 1
ATOM 679 O O . ARG A 1 87 ? -2.312 7.675 2.104 1.00 89.25 87 ARG A O 1
ATOM 686 N N . ASN A 1 88 ? -4.007 7.417 0.645 1.00 89.06 88 ASN A N 1
ATOM 687 C CA . ASN A 1 88 ? -4.818 8.512 1.167 1.00 89.06 88 ASN A CA 1
ATOM 688 C C . ASN A 1 88 ? -5.323 8.197 2.579 1.00 89.06 88 ASN A C 1
ATOM 690 O O . ASN A 1 88 ? -5.187 9.043 3.461 1.00 89.06 88 ASN A O 1
ATOM 694 N N . LEU A 1 89 ? -5.786 6.967 2.816 1.00 90.31 89 LEU A N 1
ATOM 695 C CA . LEU A 1 89 ? -6.177 6.479 4.137 1.00 90.31 89 LEU A CA 1
ATOM 696 C C . LEU A 1 89 ? -5.009 6.535 5.132 1.00 90.31 89 LEU A C 1
ATOM 698 O O . LEU A 1 89 ? -5.134 7.088 6.219 1.00 90.31 89 LEU A O 1
ATOM 702 N N . ASN A 1 90 ? -3.823 6.060 4.751 1.00 88.19 90 ASN A N 1
ATOM 703 C CA . ASN A 1 90 ? -2.649 6.158 5.622 1.00 88.19 90 ASN A CA 1
ATOM 704 C C . ASN A 1 90 ? -2.234 7.611 5.876 1.00 88.19 90 ASN A C 1
ATOM 706 O O . ASN A 1 90 ? -1.873 7.966 6.998 1.00 88.19 90 ASN A O 1
ATOM 710 N N . LYS A 1 91 ? -2.299 8.472 4.854 1.00 86.62 91 LYS A N 1
ATOM 711 C CA . LYS A 1 91 ? -2.007 9.905 4.985 1.00 86.62 91 LYS A CA 1
ATOM 712 C C . LYS A 1 91 ? -2.981 10.594 5.940 1.00 86.62 91 LYS A C 1
ATOM 714 O O . LYS A 1 91 ? -2.557 11.487 6.668 1.00 86.62 91 LYS A O 1
ATOM 719 N N . TYR A 1 92 ? -4.243 10.174 5.959 1.00 86.56 92 TYR A N 1
ATOM 720 C CA . TYR A 1 92 ? -5.265 10.708 6.854 1.00 86.56 92 TYR A CA 1
ATOM 721 C C . TYR A 1 92 ? -4.906 10.542 8.337 1.00 86.56 92 TYR A C 1
ATOM 723 O O . TYR A 1 92 ? -5.190 11.441 9.123 1.00 86.56 92 TYR A O 1
ATOM 731 N N . PHE A 1 93 ? -4.228 9.450 8.708 1.00 85.00 93 PHE A N 1
ATOM 732 C CA . PHE A 1 93 ? -3.762 9.207 10.080 1.00 85.00 93 PHE A CA 1
ATOM 733 C C . PHE A 1 93 ? -2.346 9.716 10.368 1.00 85.00 93 PHE A C 1
ATOM 735 O O . PHE A 1 93 ? -1.983 9.875 11.529 1.00 85.00 93 PHE A O 1
ATOM 742 N N . ALA A 1 94 ? -1.535 9.946 9.333 1.00 78.88 94 ALA A N 1
ATOM 743 C CA . ALA A 1 94 ? -0.106 10.216 9.483 1.00 78.88 94 ALA A CA 1
ATOM 744 C C . ALA A 1 94 ? 0.323 11.654 9.118 1.00 78.88 94 ALA A C 1
ATOM 746 O O . ALA A 1 94 ? 1.508 11.974 9.215 1.00 78.88 94 ALA A O 1
ATOM 747 N N . SER A 1 95 ? -0.585 12.539 8.681 1.00 72.12 95 SER A N 1
ATOM 748 C CA . SER A 1 95 ? -0.223 13.940 8.413 1.00 72.12 95 SER A CA 1
ATOM 749 C C . SER A 1 95 ? 0.131 14.696 9.702 1.00 72.12 95 SER A C 1
ATOM 751 O O . SER A 1 95 ? -0.405 14.419 10.772 1.00 72.12 95 SER A O 1
ATOM 753 N N . ALA A 1 96 ? 0.994 15.714 9.596 1.00 61.75 96 ALA A N 1
ATOM 754 C CA . ALA A 1 96 ? 1.379 16.569 10.728 1.00 61.75 96 ALA A CA 1
ATOM 755 C C . ALA A 1 96 ? 0.186 17.304 11.376 1.00 61.75 96 ALA A C 1
ATOM 757 O O . ALA A 1 96 ? 0.240 17.685 12.538 1.00 61.75 96 ALA A O 1
ATOM 758 N N . THR A 1 97 ? -0.909 17.473 10.634 1.00 65.31 97 THR A N 1
ATOM 759 C CA . THR A 1 97 ? -2.181 18.032 11.114 1.00 65.31 97 THR A CA 1
ATOM 760 C C . THR A 1 97 ? -3.125 16.981 11.712 1.00 65.31 97 THR A C 1
ATOM 762 O O . THR A 1 97 ? -4.142 17.340 12.294 1.00 65.31 97 THR A O 1
ATOM 765 N N . ALA A 1 98 ? -2.804 15.691 11.590 1.00 70.50 98 ALA A N 1
ATOM 766 C CA . ALA A 1 98 ? -3.636 14.559 11.995 1.00 70.50 98 ALA A CA 1
ATOM 767 C C . ALA A 1 98 ? -3.084 13.793 13.209 1.00 70.50 98 ALA A C 1
ATOM 769 O O . ALA A 1 98 ? -3.522 12.677 13.481 1.00 70.50 98 ALA A O 1
ATOM 770 N N . VAL A 1 99 ? -2.163 14.391 13.973 1.00 76.75 99 VAL A N 1
ATOM 771 C CA . VAL A 1 99 ? -1.541 13.775 15.162 1.00 76.75 99 VAL A CA 1
ATOM 772 C C . VAL A 1 99 ? -2.593 13.207 16.125 1.00 76.75 99 VAL A C 1
ATOM 774 O O . VAL A 1 99 ? -2.478 12.071 16.577 1.00 76.75 99 VAL A O 1
ATOM 777 N N . GLN A 1 100 ? -3.683 13.944 16.363 1.00 82.56 100 GLN A N 1
ATOM 77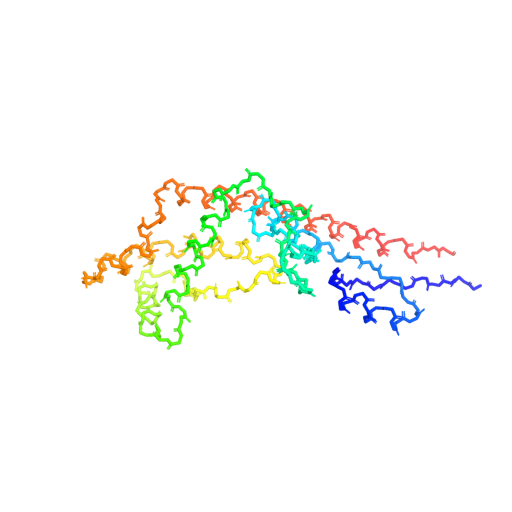8 C CA . GLN A 1 100 ? -4.796 13.486 17.205 1.00 82.56 100 GLN A CA 1
ATOM 779 C C . GLN A 1 100 ? -5.500 12.237 16.648 1.00 82.56 100 GLN A C 1
ATOM 781 O O . GLN A 1 100 ? -5.823 11.324 17.407 1.00 82.56 100 GLN A O 1
ATOM 786 N N . ARG A 1 101 ? -5.699 12.166 15.324 1.00 86.06 101 ARG A N 1
ATOM 787 C CA . ARG A 1 101 ? -6.316 11.015 14.644 1.00 86.06 101 ARG A CA 1
ATOM 788 C C . ARG A 1 101 ? -5.418 9.785 14.749 1.00 86.06 101 ARG A C 1
ATOM 790 O O . ARG A 1 101 ? -5.905 8.707 15.074 1.00 86.06 101 ARG A O 1
ATOM 797 N N . GLY A 1 102 ? -4.111 9.966 14.548 1.00 85.06 102 GLY A N 1
ATOM 798 C CA . GLY A 1 102 ? -3.105 8.923 14.747 1.00 85.06 102 GLY A CA 1
ATOM 799 C C . GLY A 1 102 ? -3.114 8.368 16.175 1.00 85.06 102 GLY A C 1
ATOM 800 O O . GLY A 1 102 ? -3.223 7.160 16.351 1.00 85.06 102 GLY A O 1
ATOM 801 N N . HIS A 1 103 ? -3.105 9.230 17.198 1.00 86.94 103 HIS A N 1
ATOM 802 C CA . HIS A 1 103 ? -3.184 8.786 18.598 1.00 86.94 103 HIS A CA 1
ATOM 803 C C . HIS A 1 103 ? -4.478 8.039 18.922 1.00 86.94 103 HIS A C 1
ATOM 805 O O . HIS A 1 103 ? -4.460 7.073 19.682 1.00 86.94 103 HIS A O 1
ATOM 811 N N . MET A 1 104 ? -5.608 8.482 18.372 1.00 87.38 104 MET A N 1
ATOM 812 C CA . MET A 1 104 ? -6.884 7.803 18.577 1.00 87.38 104 MET A CA 1
ATOM 813 C C . MET A 1 104 ? -6.896 6.420 17.916 1.00 87.38 104 MET A C 1
ATOM 815 O O . MET A 1 104 ? -7.358 5.467 18.537 1.00 87.38 104 MET A O 1
ATOM 819 N N . LEU A 1 105 ? -6.316 6.283 16.720 1.00 88.44 105 LEU A N 1
ATOM 820 C CA . LEU A 1 105 ? -6.117 4.979 16.087 1.00 88.44 105 LEU A CA 1
ATOM 821 C C . LEU A 1 105 ? -5.233 4.064 16.950 1.00 88.44 105 LEU A C 1
ATOM 823 O O . LEU A 1 105 ? -5.594 2.910 17.162 1.00 88.44 105 LEU A O 1
ATOM 827 N N . THR A 1 106 ? -4.136 4.580 17.513 1.00 89.19 106 THR A N 1
ATOM 828 C CA . THR A 1 106 ? -3.274 3.816 18.434 1.00 89.19 106 THR A CA 1
ATOM 829 C C . THR A 1 106 ? -4.026 3.358 19.681 1.00 89.19 106 THR A C 1
ATOM 831 O O . THR A 1 106 ? -3.908 2.202 20.073 1.00 89.19 106 THR A O 1
ATOM 834 N N . LYS A 1 107 ? -4.864 4.216 20.275 1.00 90.00 107 LYS A N 1
ATOM 835 C CA . LYS A 1 107 ? -5.710 3.826 21.415 1.00 90.00 107 LYS A CA 1
ATOM 836 C C . LYS A 1 107 ? -6.676 2.699 21.055 1.00 90.00 107 LYS A C 1
ATOM 838 O O . LYS A 1 107 ? -6.862 1.789 21.853 1.00 90.00 107 LYS A O 1
ATOM 843 N N . ILE A 1 108 ? -7.272 2.743 19.862 1.00 90.38 108 ILE A N 1
ATOM 844 C CA . ILE A 1 108 ? -8.145 1.670 19.367 1.00 90.38 108 ILE A CA 1
ATOM 845 C C . ILE A 1 108 ? -7.343 0.382 19.167 1.00 90.38 108 ILE A C 1
ATOM 847 O O . ILE A 1 108 ? -7.811 -0.682 19.561 1.00 90.38 108 ILE A O 1
ATOM 851 N N . GLN A 1 109 ? -6.137 0.461 18.599 1.00 91.12 109 GLN A N 1
ATOM 852 C CA . GLN A 1 109 ? -5.266 -0.706 18.442 1.00 91.12 109 GLN A CA 1
ATOM 853 C C . GLN A 1 109 ? -4.955 -1.343 19.804 1.00 91.12 109 GLN A C 1
ATOM 855 O O . GLN A 1 109 ? -5.224 -2.525 19.996 1.00 91.12 109 GLN A O 1
ATOM 860 N N . GLN A 1 110 ? -4.506 -0.544 20.775 1.00 92.31 110 GLN A N 1
ATOM 861 C CA . GLN A 1 110 ? -4.197 -0.994 22.136 1.00 92.31 110 GLN A CA 1
ATOM 862 C C . GLN A 1 110 ? -5.404 -1.611 22.844 1.00 92.31 110 GLN A C 1
ATOM 864 O O . GLN A 1 110 ? -5.301 -2.703 23.397 1.00 92.31 110 GLN A O 1
ATOM 869 N N . PHE A 1 111 ? -6.557 -0.936 22.798 1.00 90.38 111 PHE A N 1
ATOM 870 C CA . PHE A 1 111 ? -7.781 -1.400 23.452 1.00 90.38 111 PHE A CA 1
ATOM 871 C C . PHE A 1 111 ? -8.229 -2.777 22.948 1.00 90.38 111 PHE A C 1
ATOM 873 O O . PHE A 1 111 ? -8.743 -3.579 23.719 1.00 90.38 111 PHE A O 1
ATOM 880 N N . ASN A 1 112 ? -7.999 -3.063 21.667 1.00 87.00 112 ASN A N 1
ATOM 881 C CA . ASN A 1 112 ? -8.411 -4.312 21.034 1.00 87.00 112 ASN A CA 1
ATOM 882 C C . ASN A 1 112 ? -7.275 -5.343 20.902 1.00 87.00 112 ASN A C 1
ATOM 884 O O . ASN A 1 112 ? -7.445 -6.347 20.214 1.00 87.00 112 ASN A O 1
ATOM 888 N N . GLY A 1 113 ? -6.109 -5.099 21.515 1.00 86.50 113 GLY A N 1
ATOM 889 C CA . GLY A 1 113 ? -4.953 -5.998 21.426 1.00 86.50 113 GLY A CA 1
ATOM 890 C C . GLY A 1 113 ? -4.373 -6.138 20.012 1.00 86.50 113 GLY A C 1
ATOM 891 O O . GLY A 1 113 ? -3.759 -7.156 19.696 1.00 86.50 113 GLY A O 1
ATOM 892 N N . LEU A 1 114 ? -4.582 -5.144 19.144 1.00 87.81 114 LEU A N 1
ATOM 893 C CA . LEU A 1 114 ? -4.044 -5.122 17.786 1.00 87.81 114 LEU A CA 1
ATOM 894 C C . LEU A 1 114 ? -2.617 -4.550 17.759 1.00 87.81 114 LEU A C 1
ATOM 896 O O . LEU A 1 114 ? -2.283 -3.686 18.573 1.00 87.81 114 LEU A O 1
ATOM 900 N N . PRO A 1 115 ? -1.783 -4.951 16.781 1.00 85.44 115 PRO A N 1
ATOM 901 C CA . PRO A 1 115 ? -0.468 -4.353 16.583 1.00 85.44 115 PRO A CA 1
ATOM 902 C C . PRO A 1 115 ? -0.540 -2.836 16.353 1.00 85.44 115 PRO A C 1
ATOM 904 O O . PRO A 1 115 ? -1.302 -2.356 15.512 1.00 85.44 115 PRO A O 1
ATOM 907 N N . GLU A 1 116 ? 0.315 -2.081 17.046 1.00 84.31 116 GLU A N 1
ATOM 908 C CA . GLU A 1 116 ? 0.446 -0.630 16.876 1.00 84.31 116 GLU A CA 1
ATOM 909 C C . GLU A 1 116 ? 1.197 -0.297 15.582 1.00 84.31 116 GLU A C 1
ATOM 911 O O . GLU A 1 116 ? 2.413 -0.096 15.542 1.00 84.31 116 GLU A O 1
ATOM 916 N N . LEU A 1 117 ? 0.462 -0.272 14.474 1.00 73.38 117 LEU A N 1
ATOM 917 C CA . LEU A 1 117 ? 1.019 0.013 13.159 1.00 73.38 117 LEU A CA 1
ATOM 918 C C . LEU A 1 117 ? 0.666 1.433 12.730 1.00 73.38 117 LEU A C 1
ATOM 920 O O . LEU A 1 117 ? -0.471 1.717 12.347 1.00 73.38 117 LEU A O 1
ATOM 924 N N . VAL A 1 118 ? 1.672 2.312 12.719 1.00 67.56 118 VAL A N 1
ATOM 925 C CA . VAL A 1 118 ? 1.557 3.657 12.137 1.00 67.56 118 VAL A CA 1
ATOM 926 C C . VAL A 1 118 ? 1.357 3.558 10.621 1.00 67.56 118 VAL A C 1
ATOM 928 O O . VAL A 1 118 ? 1.992 2.736 9.943 1.00 67.56 118 VAL A O 1
ATOM 931 N N . GLY A 1 119 ? 0.506 4.437 10.081 1.00 60.75 119 GLY A N 1
ATOM 932 C CA . GLY A 1 119 ? 0.294 4.581 8.643 1.00 60.75 119 GLY A CA 1
ATOM 933 C C . GLY A 1 119 ? 1.615 4.780 7.897 1.00 60.75 119 GLY A C 1
ATOM 934 O O . GLY A 1 119 ? 2.405 5.675 8.207 1.00 60.75 119 GLY A O 1
ATOM 935 N N . LEU A 1 120 ? 1.878 3.940 6.892 1.00 63.81 120 LEU A N 1
ATOM 936 C CA . LEU A 1 120 ? 3.060 4.097 6.050 1.00 63.81 120 LEU A CA 1
ATOM 937 C C . LEU A 1 120 ? 2.855 5.253 5.076 1.00 63.81 120 LEU A C 1
ATOM 939 O O . LEU A 1 120 ? 2.223 5.088 4.033 1.00 63.81 120 LEU A O 1
ATOM 943 N N . ILE A 1 121 ? 3.488 6.393 5.355 1.00 55.72 121 ILE A N 1
ATOM 944 C CA . ILE A 1 121 ? 3.771 7.405 4.331 1.00 55.72 121 ILE A CA 1
ATOM 945 C C . ILE A 1 121 ? 5.025 6.945 3.566 1.00 55.72 121 ILE A C 1
ATOM 947 O O . ILE A 1 121 ? 6.158 7.372 3.799 1.00 55.72 121 ILE A O 1
ATOM 951 N N . GLY A 1 122 ? 4.847 5.942 2.709 1.00 54.97 122 GLY A N 1
ATOM 952 C CA . GLY A 1 122 ? 5.907 5.362 1.889 1.00 54.97 122 GLY A CA 1
ATOM 953 C C . GLY A 1 122 ? 5.936 5.959 0.485 1.00 54.97 122 GLY A C 1
ATOM 954 O O . GLY A 1 122 ? 4.991 5.785 -0.272 1.00 54.97 122 GLY A O 1
ATOM 955 N N . ILE A 1 123 ? 7.040 6.622 0.133 1.00 54.22 123 ILE A N 1
ATOM 956 C CA . ILE A 1 123 ? 7.367 7.073 -1.227 1.00 54.22 123 ILE A CA 1
ATOM 957 C C . ILE A 1 123 ? 7.685 5.838 -2.101 1.00 54.22 123 ILE A C 1
ATOM 959 O O . ILE A 1 123 ? 8.407 4.949 -1.641 1.00 54.22 123 ILE A O 1
ATOM 963 N N . ASP A 1 124 ? 7.215 5.811 -3.356 1.00 50.78 124 ASP A N 1
ATOM 964 C CA . ASP A 1 124 ? 7.373 4.749 -4.386 1.00 50.78 124 ASP A CA 1
ATOM 965 C C . ASP A 1 124 ? 8.811 4.235 -4.651 1.00 50.78 124 ASP A C 1
ATOM 967 O O . ASP A 1 124 ? 9.023 3.291 -5.421 1.00 50.78 124 ASP A O 1
ATOM 971 N N . VAL A 1 125 ? 9.817 4.867 -4.044 1.00 49.72 125 VAL A N 1
ATOM 972 C CA . VAL A 1 125 ? 11.246 4.546 -4.191 1.00 49.72 125 VAL A CA 1
ATOM 973 C C . VAL A 1 125 ? 11.753 3.479 -3.224 1.00 49.72 125 VAL A C 1
ATOM 975 O O . VAL A 1 125 ? 12.826 2.934 -3.456 1.00 49.72 125 VAL A O 1
ATOM 978 N N . ARG A 1 126 ? 11.019 3.134 -2.160 1.00 61.50 126 ARG A N 1
ATOM 979 C CA . ARG A 1 126 ? 11.465 2.073 -1.240 1.00 61.50 126 ARG A CA 1
ATOM 980 C C . ARG A 1 126 ? 11.080 0.688 -1.770 1.00 61.50 126 ARG A C 1
ATOM 982 O O . ARG A 1 126 ? 9.942 0.482 -2.196 1.00 61.50 126 ARG A O 1
ATOM 989 N N . VAL A 1 127 ? 12.029 -0.250 -1.716 1.00 62.50 127 VAL A N 1
ATOM 990 C CA . VAL A 1 127 ? 11.825 -1.668 -2.059 1.00 62.50 127 VAL A CA 1
ATOM 991 C C . VAL A 1 127 ? 10.674 -2.242 -1.226 1.00 62.50 127 VAL A C 1
ATOM 993 O O . VAL A 1 127 ? 10.608 -2.020 -0.011 1.00 62.50 127 VAL A O 1
ATOM 996 N N . ALA A 1 128 ? 9.769 -2.963 -1.894 1.00 67.38 128 ALA A N 1
ATOM 997 C CA . ALA A 1 128 ? 8.591 -3.600 -1.307 1.00 67.38 128 ALA A CA 1
ATO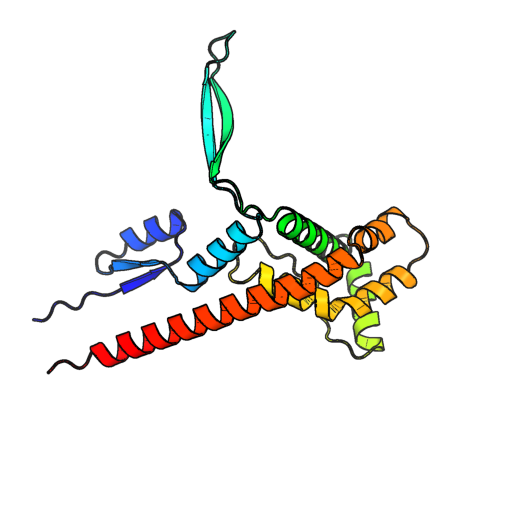M 998 C C . ALA A 1 128 ? 7.587 -2.622 -0.659 1.00 67.38 128 ALA A C 1
ATOM 1000 O O . ALA A 1 128 ? 6.848 -2.990 0.254 1.00 67.38 128 ALA A O 1
ATOM 1001 N N . SER A 1 129 ? 7.546 -1.365 -1.116 1.00 77.62 129 SER A N 1
ATOM 1002 C CA . SER A 1 129 ? 6.612 -0.355 -0.589 1.00 77.62 129 SER A CA 1
ATOM 1003 C C . SER A 1 129 ? 5.142 -0.747 -0.774 1.00 77.62 129 SER A C 1
ATOM 1005 O O . SER A 1 129 ? 4.356 -0.563 0.151 1.00 77.62 129 SER A O 1
ATOM 1007 N N . VAL A 1 130 ? 4.788 -1.331 -1.924 1.00 83.25 130 VAL A N 1
ATOM 1008 C CA . VAL A 1 130 ? 3.431 -1.831 -2.209 1.00 83.25 130 VAL A CA 1
ATOM 1009 C C . VAL A 1 130 ? 3.065 -2.982 -1.276 1.00 83.25 130 VAL A C 1
ATOM 1011 O O . VAL A 1 130 ? 2.044 -2.910 -0.607 1.00 83.25 130 VAL A O 1
ATOM 1014 N N . MET A 1 131 ? 3.930 -3.991 -1.151 1.00 84.75 131 MET A N 1
ATOM 1015 C CA . MET A 1 131 ? 3.703 -5.137 -0.262 1.00 84.75 131 MET A CA 1
ATOM 1016 C C . MET A 1 131 ? 3.483 -4.697 1.191 1.00 84.75 131 MET A C 1
ATOM 1018 O O . MET A 1 131 ? 2.494 -5.066 1.817 1.00 84.75 131 MET A O 1
ATOM 1022 N N . LYS A 1 132 ? 4.365 -3.832 1.712 1.00 84.38 132 LYS A N 1
ATOM 1023 C CA . LYS A 1 132 ? 4.254 -3.308 3.082 1.00 84.38 132 LYS A CA 1
ATOM 1024 C C . LYS A 1 132 ? 2.990 -2.476 3.289 1.00 84.38 132 LYS A C 1
ATOM 1026 O O . LYS A 1 132 ? 2.428 -2.503 4.380 1.00 84.38 132 LYS A O 1
ATOM 1031 N N . LEU A 1 133 ? 2.574 -1.715 2.275 1.00 88.06 133 LEU A N 1
ATOM 1032 C CA . LEU A 1 133 ? 1.330 -0.955 2.315 1.00 88.06 133 LEU A CA 1
ATOM 1033 C C . LEU A 1 133 ? 0.134 -1.900 2.449 1.00 88.06 133 LEU A C 1
ATOM 1035 O O . LEU A 1 133 ? -0.634 -1.738 3.389 1.00 88.06 133 LEU A O 1
ATOM 1039 N N . LEU A 1 134 ? 0.028 -2.902 1.572 1.00 90.94 134 LEU A N 1
ATOM 1040 C CA . LEU A 1 134 ? -1.070 -3.870 1.582 1.00 90.94 134 LEU A CA 1
ATOM 1041 C C . LEU A 1 134 ? -1.139 -4.620 2.921 1.00 90.94 134 LEU A C 1
ATOM 1043 O O . LEU A 1 134 ? -2.164 -4.574 3.593 1.00 90.94 134 LEU A O 1
ATOM 1047 N N . GLN A 1 135 ? -0.024 -5.205 3.369 1.00 89.50 135 GLN A N 1
ATOM 1048 C CA . GLN A 1 135 ? 0.047 -5.957 4.628 1.00 89.50 135 GLN A CA 1
ATOM 1049 C C . GLN A 1 135 ? -0.394 -5.131 5.835 1.00 89.50 135 GLN A C 1
ATOM 1051 O O . GLN A 1 135 ? -1.214 -5.577 6.636 1.00 89.50 135 GLN A O 1
ATOM 1056 N N . ARG A 1 136 ? 0.126 -3.906 5.973 1.00 88.75 136 ARG A N 1
ATOM 1057 C CA . ARG A 1 136 ? -0.238 -3.053 7.111 1.00 88.75 136 ARG A CA 1
ATOM 1058 C C . ARG A 1 136 ? -1.680 -2.582 7.041 1.00 88.75 136 ARG A C 1
ATOM 1060 O O . ARG A 1 136 ? -2.319 -2.494 8.080 1.00 88.75 136 ARG A O 1
ATOM 1067 N N . SER A 1 137 ? -2.184 -2.278 5.849 1.00 91.31 137 SER A N 1
ATOM 1068 C CA . SER A 1 137 ? -3.576 -1.873 5.669 1.00 91.31 137 SER A CA 1
ATOM 1069 C C . SER A 1 137 ? -4.548 -3.006 5.995 1.00 91.31 137 SER A C 1
ATOM 1071 O O . SER A 1 137 ? -5.554 -2.737 6.640 1.00 91.31 137 SER A O 1
ATOM 1073 N N . ILE A 1 138 ? -4.224 -4.253 5.635 1.00 92.88 138 ILE A N 1
ATOM 1074 C CA . ILE A 1 138 ? -5.015 -5.440 5.998 1.00 92.88 138 ILE A CA 1
ATOM 1075 C C . ILE A 1 138 ? -5.035 -5.630 7.518 1.00 92.88 138 ILE A C 1
ATOM 1077 O O . ILE A 1 138 ? -6.105 -5.754 8.102 1.00 92.88 138 ILE A O 1
ATOM 1081 N N . ILE A 1 139 ? -3.873 -5.582 8.180 1.00 90.88 139 ILE A N 1
ATOM 1082 C CA . ILE A 1 139 ? -3.797 -5.738 9.645 1.00 90.88 139 ILE A CA 1
ATOM 1083 C C . ILE A 1 139 ? -4.551 -4.609 10.367 1.00 90.88 139 ILE A C 1
ATOM 1085 O O . ILE A 1 139 ? -5.212 -4.849 11.374 1.00 90.88 139 ILE A O 1
ATOM 1089 N N . ASN A 1 140 ? -4.481 -3.380 9.849 1.00 90.75 140 ASN A N 1
ATOM 1090 C CA . ASN A 1 140 ? -5.163 -2.225 10.434 1.00 90.75 140 ASN A CA 1
ATOM 1091 C C . ASN A 1 140 ? -6.646 -2.115 10.070 1.00 90.75 140 ASN A C 1
ATOM 1093 O O . ASN A 1 140 ? -7.324 -1.266 10.647 1.00 90.75 140 ASN A O 1
ATOM 1097 N N . TYR A 1 141 ? -7.166 -2.939 9.157 1.00 93.31 141 TYR A N 1
ATOM 1098 C CA . TYR A 1 141 ? -8.568 -2.899 8.740 1.00 93.31 141 TYR A CA 1
ATOM 1099 C C . TYR A 1 141 ? -9.566 -2.836 9.915 1.00 93.31 141 TYR A C 1
ATOM 1101 O O . TYR A 1 141 ? -10.351 -1.884 9.946 1.00 93.31 141 TYR A O 1
ATOM 1109 N N . PRO A 1 142 ? -9.522 -3.737 10.922 1.00 92.44 142 PRO A N 1
ATOM 1110 C CA . PRO A 1 142 ? -10.445 -3.666 12.058 1.00 92.44 142 PRO A CA 1
ATOM 1111 C C . PRO A 1 142 ? -10.303 -2.363 12.859 1.00 92.44 142 PRO A C 1
ATOM 1113 O O . PRO A 1 142 ? -11.302 -1.762 13.254 1.00 92.44 142 PRO A O 1
ATOM 1116 N N . ALA A 1 143 ? -9.075 -1.865 13.041 1.00 91.50 143 ALA A N 1
ATOM 1117 C CA . ALA A 1 143 ? -8.836 -0.596 13.725 1.00 91.50 143 ALA A CA 1
ATOM 1118 C C . ALA A 1 143 ? -9.412 0.598 12.946 1.00 91.50 143 ALA A C 1
ATOM 1120 O O . ALA A 1 143 ? -10.007 1.494 13.547 1.00 91.50 143 ALA A O 1
ATOM 1121 N N . PHE A 1 144 ? -9.281 0.607 11.614 1.00 91.69 144 PHE A N 1
ATOM 1122 C CA . PHE A 1 144 ? -9.902 1.620 10.761 1.00 91.69 144 PHE A CA 1
ATOM 1123 C C . PHE A 1 144 ? -11.424 1.561 10.855 1.00 91.69 144 PHE A C 1
ATOM 1125 O O . PHE A 1 144 ? -12.060 2.593 11.058 1.00 91.69 144 PHE A O 1
ATOM 1132 N N . GLN A 1 145 ? -12.002 0.364 10.773 1.00 91.94 145 GLN A N 1
ATOM 1133 C CA . GLN A 1 145 ? -13.443 0.171 10.855 1.00 91.94 145 GLN A CA 1
ATOM 1134 C C . GLN A 1 145 ? -14.006 0.733 12.168 1.00 91.94 145 GLN A C 1
ATOM 1136 O O . GLN A 1 145 ? -14.929 1.547 12.136 1.00 91.94 145 GLN A 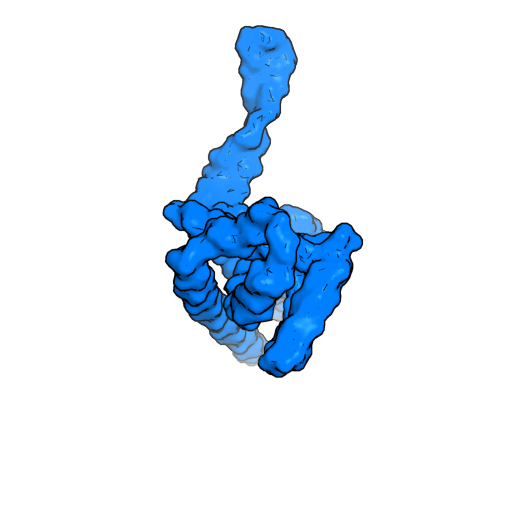O 1
ATOM 1141 N N . TRP A 1 146 ? -13.406 0.396 13.313 1.00 90.56 146 TRP A N 1
ATOM 1142 C CA . TRP A 1 146 ? -13.823 0.942 14.609 1.00 90.56 146 TRP A CA 1
ATOM 1143 C C . TRP A 1 146 ? -13.596 2.448 14.734 1.00 90.56 146 TRP A C 1
ATOM 1145 O O . TRP A 1 146 ? -14.429 3.160 15.299 1.00 90.56 146 TRP A O 1
ATOM 1155 N N . TYR A 1 147 ? -12.494 2.964 14.185 1.00 89.94 147 TYR A N 1
ATOM 1156 C CA . TYR A 1 147 ? -12.241 4.401 14.169 1.00 89.94 147 TYR A CA 1
ATOM 1157 C C . TYR A 1 147 ? -13.363 5.145 13.433 1.00 89.94 147 TYR A C 1
ATOM 1159 O O . TYR A 1 147 ? -14.009 6.011 14.013 1.00 89.94 147 TYR A O 1
ATOM 1167 N N . PHE A 1 148 ? -13.678 4.768 12.194 1.00 88.75 148 PHE A N 1
ATOM 1168 C CA . PHE A 1 148 ? -14.702 5.467 11.407 1.00 88.75 148 PHE A CA 1
ATOM 1169 C C . PHE A 1 148 ? -16.140 5.208 11.881 1.00 88.75 148 PHE A C 1
ATOM 1171 O O . PHE A 1 148 ? -17.022 6.017 11.598 1.00 88.75 148 PHE A O 1
ATOM 1178 N N . GLN A 1 149 ? -16.379 4.140 12.648 1.00 87.06 149 GLN A N 1
ATOM 1179 C CA . GLN A 1 149 ? -17.645 3.920 13.360 1.00 87.06 149 GLN A CA 1
ATOM 1180 C C . GLN A 1 149 ? -17.799 4.809 14.605 1.00 87.06 149 GLN A C 1
ATOM 1182 O O . GLN A 1 149 ? -18.922 5.132 14.984 1.00 87.06 149 GLN A O 1
ATOM 1187 N N . SER A 1 150 ? -16.695 5.203 15.248 1.00 81.12 150 SER A N 1
ATOM 1188 C CA . SER A 1 150 ? -16.707 5.979 16.501 1.00 81.12 150 SER A CA 1
ATOM 1189 C C . SER A 1 150 ? -16.636 7.499 16.307 1.00 81.12 150 SER A C 1
ATOM 1191 O O . SER A 1 150 ? -16.972 8.252 17.224 1.00 81.12 150 SER A O 1
ATOM 1193 N N . VAL A 1 151 ? -16.224 7.977 15.130 1.00 76.38 151 VAL A N 1
ATOM 1194 C CA . VAL A 1 151 ? -16.116 9.412 14.822 1.00 76.38 151 VAL A CA 1
ATOM 1195 C C . VAL A 1 151 ? -17.484 9.983 14.423 1.00 76.38 151 VAL A C 1
ATOM 1197 O O . VAL A 1 151 ? -18.167 9.450 13.547 1.00 76.38 151 VAL A O 1
ATOM 1200 N N . ARG A 1 152 ? -17.879 11.102 15.049 1.00 67.25 152 ARG A N 1
ATOM 1201 C CA . ARG A 1 152 ? -19.121 11.828 14.737 1.00 67.25 152 ARG A CA 1
ATOM 1202 C C . ARG A 1 152 ? -18.969 12.665 13.455 1.00 67.25 152 ARG A C 1
ATOM 1204 O O . ARG A 1 152 ? -18.331 13.708 13.473 1.00 67.25 152 ARG A O 1
ATOM 1211 N N . ASP A 1 153 ? -19.561 12.154 12.377 1.00 58.56 153 ASP A N 1
ATOM 1212 C CA . ASP A 1 153 ? -20.194 12.856 11.242 1.00 58.56 153 ASP A CA 1
ATOM 1213 C C . ASP A 1 153 ? -19.500 14.077 10.600 1.00 58.56 153 ASP A C 1
ATOM 1215 O O . ASP A 1 153 ? -20.111 15.132 10.451 1.00 58.56 153 ASP A O 1
ATOM 1219 N N . ASP A 1 154 ? -18.283 13.909 10.075 1.00 70.25 154 ASP A N 1
ATOM 1220 C CA . ASP A 1 154 ? -17.941 14.580 8.809 1.00 70.25 154 ASP A CA 1
ATOM 1221 C C . ASP A 1 154 ? -17.996 13.529 7.692 1.00 70.25 154 ASP A C 1
ATOM 1223 O O . ASP A 1 154 ? -17.218 12.568 7.682 1.00 70.25 154 ASP A O 1
ATOM 1227 N N . GLU A 1 155 ? -18.947 13.675 6.763 1.00 74.94 155 GLU A N 1
ATOM 1228 C CA . GLU A 1 155 ? -19.077 12.782 5.605 1.00 74.94 155 GLU A CA 1
ATOM 1229 C C . GLU A 1 155 ? -17.775 12.706 4.800 1.00 74.94 155 GLU A C 1
ATOM 1231 O O . GLU A 1 155 ? -17.447 11.649 4.260 1.00 74.94 155 GLU A O 1
ATOM 1236 N N . LYS A 1 156 ? -16.985 13.789 4.769 1.00 78.62 156 LYS A N 1
ATOM 1237 C CA . LYS A 1 156 ? -15.686 13.806 4.089 1.00 78.62 156 LYS A CA 1
ATOM 1238 C C . LYS A 1 156 ? -14.673 12.908 4.779 1.00 78.62 156 LYS A C 1
ATOM 1240 O O . LYS A 1 156 ? -13.913 12.234 4.088 1.00 78.62 156 LYS A O 1
ATOM 1245 N N . ASP A 1 157 ? -14.663 12.883 6.110 1.00 80.44 157 ASP A N 1
ATOM 1246 C CA . ASP A 1 157 ? -13.759 12.027 6.878 1.00 80.44 157 ASP A CA 1
ATOM 1247 C C . ASP A 1 157 ? -14.177 10.555 6.722 1.00 80.44 157 ASP A C 1
ATOM 1249 O O . ASP A 1 157 ? -13.330 9.709 6.442 1.00 80.44 157 ASP A O 1
ATOM 1253 N N . LYS A 1 158 ? -15.482 10.246 6.778 1.00 82.62 158 LYS A N 1
ATOM 1254 C CA . LYS A 1 158 ? -16.000 8.886 6.518 1.00 82.62 158 LYS A CA 1
ATOM 1255 C C . LYS A 1 158 ? -15.677 8.401 5.101 1.00 82.62 158 LYS A C 1
ATOM 1257 O O . LYS A 1 158 ? -15.268 7.250 4.930 1.00 82.62 158 LYS A O 1
ATOM 1262 N N . TYR A 1 159 ? -15.769 9.290 4.109 1.00 88.12 159 TYR A N 1
ATOM 1263 C CA . TYR A 1 159 ? -15.455 8.980 2.714 1.00 88.12 159 TYR A CA 1
ATOM 1264 C C . TYR A 1 159 ? -14.019 8.480 2.514 1.00 88.12 159 TYR A C 1
ATOM 1266 O O . TYR A 1 159 ? -13.774 7.661 1.632 1.00 88.12 159 TYR A O 1
ATOM 1274 N N . VAL A 1 160 ? -13.062 8.897 3.351 1.00 88.12 160 VAL A N 1
ATOM 1275 C CA . VAL A 1 160 ? -11.666 8.430 3.259 1.00 88.12 160 VAL A CA 1
ATOM 1276 C C . VAL A 1 160 ? -11.556 6.910 3.412 1.00 88.12 160 VAL A C 1
ATOM 1278 O O . VAL A 1 160 ? -10.688 6.301 2.791 1.00 88.12 160 VAL A O 1
ATOM 1281 N N . PHE A 1 161 ? -12.435 6.294 4.203 1.00 91.19 161 PHE A N 1
ATOM 1282 C CA . PHE A 1 161 ? -12.485 4.843 4.371 1.00 91.19 161 PHE A CA 1
ATOM 1283 C C . PHE A 1 161 ? -13.493 4.185 3.430 1.00 91.19 161 PHE A C 1
ATOM 1285 O O . PHE A 1 161 ? -13.170 3.177 2.808 1.00 91.19 161 PHE A O 1
ATOM 1292 N N . THR A 1 162 ? -14.686 4.767 3.276 1.00 91.06 162 THR A N 1
ATOM 1293 C CA . THR A 1 162 ? -15.757 4.159 2.469 1.00 91.06 162 THR A CA 1
ATOM 1294 C C . THR A 1 162 ? -15.540 4.281 0.962 1.00 91.06 162 THR A C 1
ATOM 1296 O O . THR A 1 162 ? -16.228 3.601 0.207 1.00 91.06 162 THR A O 1
ATOM 1299 N N . CYS A 1 163 ? -14.599 5.115 0.498 1.00 91.94 163 CYS A N 1
ATOM 1300 C CA . CYS A 1 163 ? -14.209 5.131 -0.914 1.00 91.94 163 CYS A CA 1
ATOM 1301 C C . CYS A 1 163 ? -13.537 3.822 -1.358 1.00 91.94 163 CYS A C 1
ATOM 1303 O O . CYS A 1 163 ? -13.552 3.516 -2.547 1.00 91.94 163 CYS A O 1
ATOM 1305 N N . ILE A 1 164 ? -13.017 3.025 -0.415 1.00 94.75 164 ILE A N 1
ATOM 1306 C CA . ILE A 1 164 ? -12.589 1.650 -0.666 1.00 94.75 164 ILE A CA 1
ATOM 1307 C C . ILE A 1 164 ? -13.793 0.745 -0.398 1.00 94.75 164 ILE A C 1
ATOM 1309 O O . ILE A 1 164 ? -14.175 0.525 0.755 1.00 94.75 164 ILE A O 1
ATOM 1313 N N . SER A 1 165 ? -14.401 0.231 -1.467 1.00 94.00 165 SER A N 1
ATOM 1314 C CA . SER A 1 165 ? -15.535 -0.688 -1.356 1.00 94.00 165 SER A CA 1
ATOM 1315 C C . SER A 1 165 ? -15.120 -2.030 -0.742 1.00 94.00 165 SER A C 1
ATOM 1317 O O . SER A 1 165 ? -13.931 -2.330 -0.605 1.00 94.00 165 SER A O 1
ATOM 1319 N N . VAL A 1 166 ? -16.096 -2.871 -0.396 1.00 93.62 166 VAL A N 1
ATOM 1320 C CA . VAL A 1 166 ? -15.831 -4.237 0.088 1.00 93.62 166 VAL A CA 1
ATOM 1321 C C . VAL A 1 166 ? -15.046 -5.035 -0.958 1.00 93.62 166 VAL A C 1
ATOM 1323 O O . VAL A 1 166 ? -14.068 -5.698 -0.627 1.00 93.62 166 VAL A O 1
ATOM 1326 N N . GLU A 1 167 ? -15.399 -4.895 -2.234 1.00 95.00 167 GLU A N 1
ATOM 1327 C CA . GLU A 1 167 ? -14.675 -5.492 -3.359 1.00 95.00 167 GLU A CA 1
ATOM 1328 C C . GLU A 1 167 ? -13.259 -4.918 -3.476 1.00 95.00 167 GLU A C 1
ATOM 1330 O O . GLU A 1 167 ? -12.321 -5.648 -3.780 1.00 95.00 167 GLU A O 1
ATOM 1335 N N . GLY A 1 168 ? -13.080 -3.626 -3.182 1.00 95.25 168 GLY A N 1
ATOM 1336 C CA . GLY A 1 168 ? -11.763 -2.998 -3.097 1.00 95.25 168 GLY A CA 1
ATOM 1337 C C . GLY A 1 168 ? -10.889 -3.611 -2.000 1.00 95.25 168 GLY A C 1
ATOM 1338 O O . GLY A 1 168 ? -9.718 -3.898 -2.241 1.00 95.25 168 GLY A O 1
ATOM 1339 N N . TRP A 1 169 ? -11.454 -3.869 -0.819 1.00 96.19 169 TRP A N 1
ATOM 1340 C CA . TRP A 1 169 ? -10.759 -4.560 0.272 1.00 96.19 169 TRP A CA 1
ATOM 1341 C C . TRP A 1 169 ? -10.443 -6.021 -0.061 1.00 96.19 169 TRP A C 1
ATOM 1343 O O . TRP A 1 169 ? -9.333 -6.470 0.224 1.00 96.19 169 TRP A O 1
ATOM 1353 N N . ASN A 1 170 ? -11.350 -6.737 -0.729 1.00 96.62 170 ASN A N 1
ATOM 1354 C CA . ASN A 1 170 ? -11.077 -8.089 -1.226 1.00 96.62 170 ASN A CA 1
ATOM 1355 C C . ASN A 1 170 ? -9.921 -8.081 -2.234 1.00 96.62 170 ASN A C 1
ATOM 1357 O O . ASN A 1 170 ? -8.972 -8.850 -2.095 1.00 96.62 170 ASN A O 1
ATOM 1361 N N . LEU A 1 171 ? -9.936 -7.132 -3.174 1.00 95.12 171 LEU A N 1
ATOM 1362 C CA . LEU A 1 171 ? -8.860 -6.970 -4.145 1.00 95.12 171 LEU A CA 1
ATOM 1363 C C . LEU A 1 171 ? -7.519 -6.659 -3.469 1.00 95.12 171 LEU A C 1
ATOM 1365 O O . LEU A 1 171 ? -6.485 -7.169 -3.888 1.00 95.12 171 LEU A O 1
ATOM 1369 N N . ILE A 1 172 ? -7.509 -5.857 -2.403 1.00 95.50 172 ILE A N 1
ATOM 1370 C CA . ILE A 1 172 ? -6.298 -5.584 -1.615 1.00 95.50 172 ILE A CA 1
ATOM 1371 C C . ILE A 1 172 ? -5.704 -6.879 -1.043 1.00 95.50 172 ILE A C 1
ATOM 1373 O O . ILE A 1 172 ? -4.485 -7.050 -1.094 1.00 95.50 172 ILE A O 1
ATOM 1377 N N . VAL A 1 173 ? -6.538 -7.788 -0.528 1.00 95.88 173 VAL A N 1
ATOM 1378 C CA . VAL A 1 173 ? -6.101 -9.091 0.002 1.00 95.88 173 VAL A CA 1
ATOM 1379 C C . VAL A 1 173 ? -5.558 -9.987 -1.115 1.00 95.88 173 VAL A C 1
ATOM 1381 O O . VAL A 1 173 ? -4.478 -10.559 -0.968 1.00 95.88 173 VAL A O 1
ATOM 1384 N N . GLU A 1 174 ? -6.248 -10.061 -2.253 1.00 94.88 174 GLU A N 1
ATOM 1385 C CA . GLU A 1 174 ? -5.803 -10.834 -3.422 1.00 94.88 174 GLU A CA 1
ATOM 1386 C C . GLU A 1 174 ? -4.467 -10.318 -3.973 1.00 94.88 174 GLU A C 1
ATOM 1388 O O . GLU A 1 174 ? -3.525 -11.085 -4.188 1.00 94.88 174 GLU A O 1
ATOM 1393 N N . MET A 1 175 ? -4.346 -8.998 -4.139 1.00 93.25 175 MET A N 1
ATOM 1394 C CA . MET A 1 175 ? -3.106 -8.352 -4.563 1.00 93.25 175 MET A CA 1
ATOM 1395 C C . MET A 1 175 ? -1.967 -8.635 -3.591 1.00 93.25 175 MET A C 1
ATOM 1397 O O . MET A 1 175 ? -0.832 -8.843 -4.019 1.00 93.25 175 MET A O 1
ATOM 1401 N N . GLU A 1 176 ? -2.242 -8.630 -2.288 1.00 93.50 176 GLU A N 1
ATOM 1402 C CA . GLU A 1 176 ? -1.232 -8.909 -1.277 1.00 93.50 176 GLU A CA 1
ATOM 1403 C C . GLU A 1 176 ? -0.719 -10.346 -1.381 1.00 93.50 176 GLU A C 1
ATOM 1405 O O . GLU A 1 176 ? 0.496 -10.545 -1.364 1.00 93.50 176 GLU A O 1
ATOM 1410 N N . ALA A 1 177 ? -1.610 -11.320 -1.584 1.00 92.50 177 ALA A N 1
ATOM 1411 C CA . ALA A 1 177 ? -1.235 -12.718 -1.772 1.00 92.50 177 ALA A CA 1
ATOM 1412 C C . ALA A 1 177 ? -0.326 -12.912 -2.998 1.00 92.50 177 ALA A C 1
ATOM 1414 O O . ALA A 1 177 ? 0.732 -13.537 -2.891 1.00 92.50 177 ALA A O 1
ATOM 1415 N N . VAL A 1 178 ? -0.688 -12.317 -4.141 1.00 90.19 178 VAL A N 1
ATOM 1416 C CA . VAL A 1 178 ? 0.107 -12.404 -5.378 1.00 90.19 178 VAL A CA 1
ATOM 1417 C C . VAL A 1 178 ? 1.461 -11.714 -5.214 1.00 90.19 178 VAL A C 1
ATOM 1419 O O . VAL A 1 178 ? 2.503 -12.294 -5.521 1.00 90.19 178 VAL A O 1
ATOM 1422 N N . VAL A 1 179 ? 1.473 -10.478 -4.706 1.00 87.19 179 VAL A N 1
ATOM 1423 C CA . VAL A 1 179 ? 2.708 -9.697 -4.550 1.00 87.19 179 VAL A CA 1
ATOM 1424 C C . VAL A 1 179 ? 3.647 -10.338 -3.528 1.00 87.19 179 VAL A C 1
ATOM 1426 O O . VAL A 1 179 ? 4.859 -10.327 -3.750 1.00 87.19 179 VAL A O 1
ATOM 1429 N N . ARG A 1 180 ? 3.119 -10.920 -2.441 1.00 85.75 180 ARG A N 1
ATOM 1430 C CA . ARG A 1 180 ? 3.915 -11.682 -1.469 1.00 85.75 180 ARG A CA 1
ATOM 1431 C C . ARG A 1 180 ? 4.598 -12.865 -2.147 1.00 85.75 180 ARG A C 1
ATOM 1433 O O . ARG A 1 180 ? 5.811 -12.993 -2.023 1.00 85.75 180 ARG A O 1
ATOM 1440 N N . HIS A 1 181 ? 3.855 -13.672 -2.902 1.00 84.94 181 HIS A N 1
ATOM 1441 C CA . HIS A 1 181 ? 4.412 -14.857 -3.552 1.00 84.94 181 HIS A CA 1
ATOM 1442 C C . HIS A 1 181 ? 5.504 -14.499 -4.571 1.00 84.94 181 HIS A C 1
ATOM 1444 O O . HIS A 1 181 ? 6.584 -15.084 -4.576 1.00 84.94 181 HIS A O 1
ATOM 1450 N N . VAL A 1 182 ? 5.272 -13.458 -5.376 1.00 83.44 182 VAL A N 1
ATOM 1451 C CA . VAL A 1 182 ? 6.275 -12.923 -6.311 1.00 83.44 182 VAL A CA 1
ATOM 1452 C C . VAL A 1 182 ? 7.523 -12.424 -5.571 1.00 83.44 182 VAL A C 1
ATOM 1454 O O . VAL A 1 182 ? 8.644 -12.622 -6.040 1.00 83.44 182 VAL A O 1
ATOM 1457 N N . ALA A 1 183 ? 7.358 -11.803 -4.401 1.00 78.56 183 ALA A N 1
ATOM 1458 C CA . ALA A 1 183 ? 8.484 -11.351 -3.592 1.00 78.56 183 ALA A CA 1
ATOM 1459 C C . ALA A 1 183 ? 9.270 -12.504 -2.950 1.00 78.56 183 ALA A C 1
ATOM 1461 O O . ALA A 1 183 ? 10.497 -12.442 -2.909 1.00 78.56 183 ALA A O 1
ATOM 1462 N N . GLU A 1 184 ? 8.594 -13.551 -2.485 1.00 80.69 184 GLU A N 1
ATOM 1463 C CA . GLU A 1 184 ? 9.224 -14.757 -1.937 1.00 80.69 184 GLU A CA 1
ATOM 1464 C C . GLU A 1 184 ? 10.027 -15.509 -3.000 1.00 80.69 184 GLU A C 1
ATOM 1466 O O . GLU A 1 184 ? 11.177 -15.867 -2.747 1.00 80.69 184 GLU A O 1
ATOM 1471 N N . LEU A 1 185 ? 9.473 -15.673 -4.207 1.00 79.81 185 LEU A N 1
ATOM 1472 C CA . LEU A 1 185 ? 10.183 -16.275 -5.339 1.00 79.81 185 LEU A CA 1
ATOM 1473 C C . LEU A 1 185 ? 11.453 -15.490 -5.682 1.00 79.81 185 LEU A C 1
ATOM 1475 O O . LEU A 1 185 ? 12.533 -16.065 -5.783 1.00 79.81 185 LEU A O 1
ATOM 1479 N N . ALA A 1 186 ? 11.352 -14.164 -5.771 1.00 75.81 186 ALA A N 1
ATOM 1480 C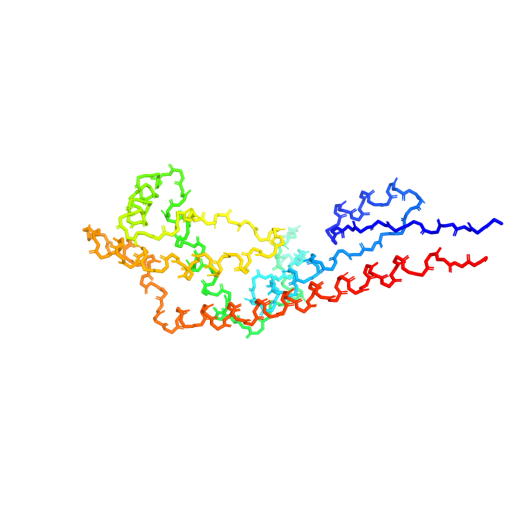 CA . ALA A 1 186 ? 12.503 -13.315 -6.057 1.00 75.81 186 ALA A CA 1
ATOM 1481 C C . ALA A 1 186 ? 13.573 -13.353 -4.950 1.00 75.81 186 ALA A C 1
ATOM 1483 O O . ALA A 1 186 ? 14.769 -13.277 -5.238 1.00 75.81 186 ALA A O 1
ATOM 1484 N N . LEU A 1 187 ? 13.167 -13.480 -3.681 1.00 74.25 187 LEU A N 1
ATOM 1485 C CA . LEU A 1 187 ? 14.099 -13.691 -2.572 1.00 74.25 187 LEU A CA 1
ATOM 1486 C C . LEU A 1 187 ? 14.794 -15.051 -2.680 1.00 74.25 187 LEU A C 1
ATOM 1488 O O . LEU A 1 187 ? 16.012 -15.112 -2.524 1.00 74.25 187 LEU A O 1
ATOM 1492 N N . ALA A 1 188 ? 14.049 -16.118 -2.977 1.00 76.50 188 ALA A N 1
ATOM 1493 C CA . ALA A 1 188 ? 14.602 -17.455 -3.161 1.00 76.50 188 ALA A CA 1
ATOM 1494 C C . ALA A 1 188 ? 15.623 -17.489 -4.310 1.00 76.50 188 ALA A C 1
ATOM 1496 O O . ALA A 1 188 ? 16.743 -17.961 -4.120 1.00 76.50 188 ALA A O 1
ATOM 1497 N N . GLU A 1 189 ? 15.292 -16.907 -5.464 1.00 73.62 189 GLU A N 1
ATOM 1498 C CA . GLU A 1 189 ? 16.215 -16.786 -6.599 1.00 73.62 189 GLU A CA 1
ATOM 1499 C C . GLU A 1 189 ? 17.460 -15.966 -6.245 1.00 73.62 189 GLU A C 1
ATOM 1501 O O . GLU A 1 189 ? 18.581 -16.358 -6.572 1.00 73.62 189 GLU A O 1
ATOM 1506 N N . SER A 1 190 ? 17.290 -14.846 -5.532 1.00 70.12 190 SER A N 1
ATOM 1507 C CA . SER A 1 190 ? 18.419 -14.016 -5.106 1.00 70.12 190 SER A CA 1
ATOM 1508 C C . SER A 1 190 ? 19.348 -14.749 -4.135 1.00 70.12 190 SER A C 1
ATOM 1510 O O . SER A 1 190 ? 20.562 -14.540 -4.187 1.00 70.12 190 SER A O 1
ATOM 1512 N N . LEU A 1 191 ? 18.802 -15.582 -3.246 1.00 68.38 191 LEU A N 1
ATOM 1513 C CA . LEU A 1 191 ? 19.584 -16.407 -2.327 1.00 68.38 191 LEU A CA 1
ATOM 1514 C C . LEU A 1 191 ? 20.348 -17.489 -3.090 1.00 68.38 191 LEU A C 1
ATOM 1516 O O . LEU A 1 191 ? 21.561 -17.590 -2.927 1.00 68.38 191 LEU A O 1
ATOM 1520 N N . VAL A 1 192 ? 19.676 -18.225 -3.981 1.00 69.38 192 VAL A N 1
ATOM 1521 C CA . VAL A 1 192 ? 20.307 -19.253 -4.824 1.00 69.38 192 VAL A CA 1
ATOM 1522 C C . VAL A 1 192 ? 21.433 -18.655 -5.667 1.00 69.38 192 VAL A C 1
ATOM 1524 O O . VAL A 1 192 ? 22.528 -19.212 -5.700 1.00 69.38 192 VAL A O 1
ATOM 1527 N N . ALA A 1 193 ? 21.219 -17.494 -6.288 1.00 65.56 193 ALA A N 1
ATOM 1528 C CA . ALA A 1 193 ? 22.249 -16.802 -7.060 1.00 65.56 193 ALA A CA 1
ATOM 1529 C C . ALA A 1 193 ? 23.463 -16.408 -6.199 1.00 65.56 193 ALA A C 1
ATOM 1531 O O . ALA A 1 193 ? 24.606 -16.551 -6.635 1.00 65.56 193 ALA A O 1
ATOM 1532 N N . SER A 1 194 ? 23.238 -15.958 -4.960 1.00 62.53 194 SER A N 1
ATOM 1533 C CA . SER A 1 194 ? 24.319 -15.653 -4.018 1.00 62.53 194 SER A CA 1
ATOM 1534 C C . SER A 1 194 ? 25.076 -16.910 -3.578 1.00 62.53 194 SER A C 1
ATOM 1536 O O . SER A 1 194 ? 26.305 -16.872 -3.479 1.00 62.53 194 SER A O 1
ATOM 1538 N N . THR A 1 195 ? 24.378 -18.024 -3.346 1.00 61.25 195 THR A N 1
ATOM 1539 C CA . THR A 1 195 ? 24.992 -19.314 -3.001 1.00 61.25 195 THR A CA 1
ATOM 1540 C C . THR A 1 195 ? 25.808 -19.875 -4.165 1.00 61.25 195 THR A C 1
ATOM 1542 O O . THR A 1 195 ? 26.956 -20.249 -3.966 1.00 61.25 195 THR A O 1
ATOM 1545 N N . LEU A 1 196 ? 25.275 -19.863 -5.391 1.00 58.19 196 LEU A N 1
ATOM 1546 C CA . LEU A 1 196 ? 26.001 -20.291 -6.593 1.00 58.19 196 LEU A CA 1
ATOM 1547 C C . LEU A 1 196 ? 27.227 -19.413 -6.865 1.00 58.19 196 LEU A C 1
ATOM 1549 O O . LEU A 1 196 ? 28.291 -19.920 -7.205 1.00 58.19 196 LEU A O 1
ATOM 1553 N N . SER A 1 197 ? 27.102 -18.096 -6.679 1.00 56.19 197 SER A N 1
ATOM 1554 C CA . SER A 1 197 ? 28.232 -17.178 -6.814 1.00 56.19 197 SER A CA 1
ATOM 1555 C C . SER A 1 197 ? 29.317 -17.471 -5.777 1.00 56.19 197 SER A C 1
ATOM 1557 O O . SER A 1 197 ? 30.483 -17.529 -6.141 1.00 56.19 197 SER A O 1
ATOM 1559 N N . SER A 1 198 ? 28.958 -17.720 -4.514 1.00 54.38 198 SER A N 1
ATOM 1560 C CA . SER A 1 198 ? 29.932 -18.021 -3.454 1.00 54.38 198 SER A CA 1
ATOM 1561 C C . SER A 1 198 ? 30.605 -19.390 -3.603 1.00 54.38 198 SER A C 1
ATOM 1563 O O . SER A 1 198 ? 31.774 -19.519 -3.242 1.00 54.38 198 SER A O 1
ATOM 1565 N N . THR A 1 199 ? 29.935 -20.388 -4.187 1.00 52.00 199 THR A N 1
ATOM 1566 C CA . THR A 1 199 ? 30.530 -21.710 -4.456 1.00 52.00 199 THR A CA 1
ATOM 1567 C C . THR A 1 199 ? 31.381 -21.755 -5.729 1.00 52.00 199 THR A C 1
ATOM 1569 O O . THR A 1 199 ? 32.277 -22.590 -5.823 1.00 52.00 199 THR A O 1
ATOM 1572 N N . MET A 1 200 ? 31.186 -20.832 -6.677 1.00 47.53 200 MET A N 1
ATOM 1573 C CA . MET A 1 200 ? 31.993 -20.725 -7.905 1.00 47.53 200 MET A CA 1
ATOM 1574 C C . MET A 1 200 ? 33.381 -20.077 -7.723 1.00 47.53 200 MET A C 1
ATOM 1576 O O . MET A 1 200 ? 34.122 -19.964 -8.698 1.00 47.53 200 MET A O 1
ATOM 1580 N N . TYR A 1 201 ? 33.761 -19.660 -6.509 1.00 47.34 201 TYR A N 1
ATOM 1581 C CA . TYR A 1 201 ? 35.078 -19.060 -6.230 1.00 47.34 201 TYR A CA 1
ATOM 1582 C C . TYR A 1 201 ? 36.144 -20.048 -5.735 1.00 47.34 201 TYR A C 1
ATOM 1584 O O . TYR A 1 201 ? 37.252 -19.625 -5.410 1.00 47.34 201 TYR A O 1
ATOM 1592 N N . VAL A 1 202 ? 35.862 -21.353 -5.709 1.00 43.16 202 VAL A N 1
ATOM 1593 C CA . VAL A 1 202 ? 36.892 -22.374 -5.468 1.00 43.16 202 VAL A CA 1
ATOM 1594 C C . VAL A 1 202 ? 37.249 -23.026 -6.801 1.00 43.16 202 VAL A C 1
ATOM 1596 O O . VAL A 1 202 ? 36.755 -24.098 -7.136 1.00 43.16 202 VAL A O 1
ATOM 1599 N N . LEU A 1 203 ? 38.082 -22.348 -7.591 1.00 39.28 203 LEU A N 1
ATOM 1600 C CA . LEU A 1 203 ? 38.827 -23.002 -8.667 1.00 39.28 203 LEU A CA 1
ATOM 1601 C C . LEU A 1 203 ? 40.267 -23.246 -8.176 1.00 39.28 203 LEU A C 1
ATOM 1603 O O . LEU A 1 203 ? 40.825 -22.331 -7.563 1.00 39.28 203 LEU A O 1
ATOM 1607 N N . PRO A 1 204 ? 40.830 -24.453 -8.383 1.00 41.56 204 PRO A N 1
ATOM 1608 C CA . PRO A 1 204 ? 42.223 -24.764 -8.057 1.00 41.56 204 PRO A CA 1
ATOM 1609 C C . PRO A 1 204 ? 43.226 -23.902 -8.836 1.00 41.56 204 PRO A C 1
ATOM 1611 O O . PRO A 1 204 ? 42.886 -23.436 -9.950 1.00 41.56 204 PRO A O 1
#

Secondary structure (DSSP, 8-state):
-----EEEEE-SSHHHHHHHTT-TTEEEEE-HHHHHHHHHHHHTT---EEEEEEEE-SSSSPEEEEEEEEEPPPS-HHHHHHHHHHHHHHHHHHSTT-HHHHHHHHHHHHHTT----------TTSTTHHHHHHHHHHHHHHHHHHHHHHS---HHHHHHHHTS-HHHHHHHHHHHHHHHHHHHHHHHHHHHHHHHHHHTT---

Foldseek 3Di:
DPLDAAADEFDPDPVRVVVVVVVVRYDYDYHLLNVLLVVLCLQLQNDFDWDWDWDQDPDDRDTDTDTDGPGGRHPNPLSNVLLVLLLLLLCCCPPPVNVVVVVLLQVLCVVVVADSDRRDPDDSNDRCPLLVSLVSCLSSVVSVVVSLVPDPDDVVSNCSPVVQPPVNNVVSVVSNVVSVVSVVVSVVVVVVVVVVVVVVPDDD

Sequence (204 aa):
MNEMVKFTISDIAPGARKVSRKLDSTLQTDCTMHCLNLCIGYGVGLKEIKKLKFYDRPIGNQKLKRRVIVTGGGEFPEGSRVIRELRNLNKYFASATAVQRGHMLTKIQQFNGLPELVGLIGIDVRVASVMKLLQRSIINYPAFQWYFQSVRDDEKDKYVFTCISVEGWNLIVEMEAVVRHVAELALAESLVASTLSSTMYVLP

Radius of gyration: 22.6 Å; chains: 1; bounding box: 68×57×58 Å

Organism: NCBI:txid1490495